Protein AF-0000000083104130 (afdb_homodimer)

InterPro domains:
  IPR000182 GNAT domain [PF13673] (26-145)
  IPR000182 GNAT domain [PS51186] (6-148)
  IPR016181 Acyl-CoA N-acyltransferase [SSF55729] (1-145)

Radius of gyration: 21.84 Å; Cα contacts (8 Å, |Δi|>4): 557; chains: 2; bounding box: 34×74×48 Å

Foldseek 3Di:
DDKDKDAPVRDDPLNVVQVLVVLCVVVCVVVVFDDPSVDVQRNQWIKIFDDDPSHTFWIKIWGPQPRPHNHIEIDSTDGHPVPPPPCVSVVRVVVVQCCCCPVVNGFKYKYWAFPVCQVVVVVVQKDFDADWDDDSNGTTTMIMHGHPPD/DDKDKDAPVRDDPLRVVQVLVVLCVVVCVVVVFDDPSVDVQRNQWIKIFDDDPSHTFWIKIWGPQPRPHNHIEIDSTDGHPVPPPPCVSVVRVVVVQCCCCPPVNGFKYKYWAFPVCQVVVVVVQKDFDADWDDDSNGTTTMIMHGHPPD

Nearest PDB structures (foldseek):
  1xeb-assembly8_H  TM=9.392E-01  e=8.164E-17  Pseudomonas aeruginosa
  1xeb-assembly1_A  TM=9.486E-01  e=2.950E-16  Pseudomonas aeruginosa
  5z6n-assembly1_B  TM=9.330E-01  e=5.909E-15  Escherichia coli K-12
  1xeb-assembly5_E  TM=9.350E-01  e=1.231E-14  Pseudomonas aeruginosa
  1kuy-assembly1_A  TM=7.394E-01  e=2.342E-07  Ovis aries

Sequence (300 aa):
MEWIIKTYDELTKDELYEILKKRIDVFVVEQNCPYDEIDNRDKDSYHIFLKKDMNVIAYLRILEPGISFENISIGRVLVDKNQRGNGLAIEMMNKAIDFIINNLRYNIIRISAQEYLIGFYENLGFEKVSNVYLEDDIPHVEMVYQNYKKMEWIIKTYDELTKDELYEILKKRIDVFVVEQNCPYDEIDNRDKDSYHIFLKKDMNVIAYLRILEPGISFENISIGRVLVDKNQRGNGLAIEMMNKAIDFIINNLRYNIIRISAQEYLIGFYENLGFEKVSNVYLEDDIPHVEMVYQNYKK

Secondary structure (DSSP, 8-state):
---EEEETTTS-HHHHHHHHHHHIIIIIIITT--S----S-GGGEEEEEEEETTEEEEEEEEEPTTTSSSSEEEEEEEE-GGGTTSSHHHHHHHHHHHIIIIII---EEEEEEEGGGHHHHHTTTEEE-S--EEETTEEEEEEEEE----/---EEEETTTS-HHHHHHHHHHHIIIIIIITT--S----S-GGGEEEEEEEETTEEEEEEEEEPTTTSSSSEEEEEEEE-GGGTTSSHHHHHHHHHHHIIIIII---EEEEEEEGGGHHHHHTTTEEE-S--EEETTEEEEEEEEE----

Structure (mmCIF, N/CA/C/O backbone):
data_AF-0000000083104130-model_v1
#
loop_
_entity.id
_entity.type
_entity.pdbx_description
1 polymer 'GNAT family N-acetyltransferase'
#
loop_
_atom_site.group_PDB
_atom_site.id
_atom_site.type_symbol
_atom_site.label_atom_id
_atom_site.label_alt_id
_atom_site.label_comp_id
_atom_site.label_asym_id
_atom_site.label_entity_id
_atom_site.label_seq_id
_atom_site.pdbx_PDB_ins_code
_atom_site.Cartn_x
_atom_site.Cartn_y
_atom_site.Cartn_z
_atom_site.occupancy
_atom_site.B_iso_or_equiv
_atom_site.auth_seq_id
_atom_site.auth_comp_id
_atom_site.auth_asym_id
_atom_site.auth_atom_id
_atom_site.pdbx_PDB_model_num
ATOM 1 N N . MET A 1 1 ? 14.406 -7.488 -21.828 1 66.5 1 MET A N 1
ATOM 2 C CA . MET A 1 1 ? 13.984 -7.234 -20.453 1 66.5 1 MET A CA 1
ATOM 3 C C . MET A 1 1 ? 14.172 -8.477 -19.594 1 66.5 1 MET A C 1
ATOM 5 O O . MET A 1 1 ? 14.055 -9.602 -20.078 1 66.5 1 MET A O 1
ATOM 9 N N . GLU A 1 2 ? 14.906 -8.234 -18.5 1 87.75 2 GLU A N 1
ATOM 10 C CA . GLU A 1 2 ? 15.258 -9.422 -17.734 1 87.75 2 GLU A CA 1
ATOM 11 C C . GLU A 1 2 ? 14.367 -9.562 -16.5 1 87.75 2 GLU A C 1
ATOM 13 O O . GLU A 1 2 ? 14.078 -8.578 -15.812 1 87.75 2 GLU A O 1
ATOM 18 N N . TRP A 1 3 ? 13.844 -10.742 -16.328 1 95 3 TRP A N 1
ATOM 19 C CA . TRP A 1 3 ? 13.055 -11.078 -15.148 1 95 3 TRP A CA 1
ATOM 20 C C . TRP A 1 3 ? 13.93 -11.117 -13.898 1 95 3 TRP A C 1
ATOM 22 O O . TRP A 1 3 ? 15.047 -11.648 -13.93 1 95 3 TRP A O 1
ATOM 32 N N . ILE A 1 4 ? 13.461 -10.5 -12.906 1 97.75 4 ILE A N 1
ATOM 33 C CA . ILE A 1 4 ? 14.18 -10.461 -11.633 1 97.75 4 ILE A CA 1
ATOM 34 C C . ILE A 1 4 ? 13.453 -11.32 -10.602 1 97.75 4 ILE A C 1
ATOM 36 O O . ILE A 1 4 ? 12.227 -11.281 -10.508 1 97.75 4 ILE A O 1
ATOM 40 N N . ILE A 1 5 ? 14.109 -12.133 -9.883 1 98.19 5 ILE A N 1
ATOM 41 C CA . ILE A 1 5 ? 13.602 -12.922 -8.766 1 98.19 5 ILE A CA 1
ATOM 42 C C . ILE A 1 5 ? 14.367 -12.578 -7.492 1 98.19 5 ILE A C 1
ATOM 44 O O . ILE A 1 5 ? 15.594 -12.695 -7.449 1 98.19 5 ILE A O 1
ATOM 48 N N . LYS A 1 6 ? 13.695 -12.117 -6.531 1 98.56 6 LYS A N 1
ATOM 49 C CA . LYS A 1 6 ? 14.344 -11.719 -5.285 1 98.56 6 LYS A CA 1
ATOM 50 C C . LYS A 1 6 ? 13.516 -12.141 -4.074 1 98.56 6 LYS A C 1
ATOM 52 O O . LYS A 1 6 ? 12.281 -12.125 -4.125 1 98.56 6 LYS A O 1
ATOM 57 N N . THR A 1 7 ? 14.227 -12.484 -3.041 1 98.38 7 THR A N 1
ATOM 58 C CA . THR A 1 7 ? 13.562 -12.57 -1.741 1 98.38 7 THR A CA 1
ATOM 59 C C . THR A 1 7 ? 13.273 -11.18 -1.193 1 98.38 7 THR A C 1
ATOM 61 O O . THR A 1 7 ? 13.75 -10.18 -1.731 1 98.38 7 THR A O 1
ATOM 64 N N . TYR A 1 8 ? 12.398 -11.094 -0.163 1 98.31 8 TYR A N 1
ATOM 65 C CA . TYR A 1 8 ? 12.109 -9.805 0.471 1 98.31 8 TYR A CA 1
ATOM 66 C C . TYR A 1 8 ? 13.398 -9.117 0.912 1 98.31 8 TYR A C 1
ATOM 68 O O . TYR A 1 8 ? 13.57 -7.918 0.689 1 98.31 8 TYR A O 1
ATOM 76 N N . ASP A 1 9 ? 14.312 -9.867 1.516 1 97.81 9 ASP A N 1
ATOM 77 C CA . ASP A 1 9 ? 15.555 -9.305 2.041 1 97.81 9 ASP A CA 1
ATOM 78 C C . ASP A 1 9 ? 16.422 -8.734 0.917 1 97.81 9 ASP A C 1
ATOM 80 O O . ASP A 1 9 ? 17.172 -7.777 1.126 1 97.81 9 ASP A O 1
ATOM 84 N N . GLU A 1 10 ? 16.297 -9.297 -0.236 1 98.38 10 GLU A N 1
ATOM 85 C CA . GLU A 1 10 ? 17.109 -8.875 -1.372 1 98.38 10 GLU A CA 1
ATOM 86 C C . GLU A 1 10 ? 16.516 -7.652 -2.061 1 98.38 10 GLU A C 1
ATOM 88 O O . GLU A 1 10 ? 17.188 -6.984 -2.846 1 98.38 10 GLU A O 1
ATOM 93 N N . LEU A 1 11 ? 15.242 -7.375 -1.841 1 98.25 11 LEU A N 1
ATOM 94 C CA . LEU A 1 11 ? 14.617 -6.199 -2.432 1 98.25 11 LEU A CA 1
ATOM 95 C C . LEU A 1 11 ? 15.203 -4.918 -1.854 1 98.25 11 LEU A C 1
ATOM 97 O O . LEU A 1 11 ? 15.445 -4.828 -0.648 1 98.25 11 LEU A O 1
ATOM 101 N N . THR A 1 12 ? 15.492 -4.031 -2.689 1 97.12 12 THR A N 1
ATOM 102 C CA . THR A 1 12 ? 15.758 -2.684 -2.195 1 97.12 12 THR A CA 1
ATOM 103 C C . THR A 1 12 ? 14.461 -2.01 -1.753 1 97.12 12 THR A C 1
ATOM 105 O O . THR A 1 12 ? 13.367 -2.441 -2.131 1 97.12 12 THR A O 1
ATOM 108 N N . LYS A 1 13 ? 14.586 -0.973 -0.991 1 97.44 13 LYS A N 1
ATOM 109 C CA . LYS A 1 13 ? 13.43 -0.195 -0.5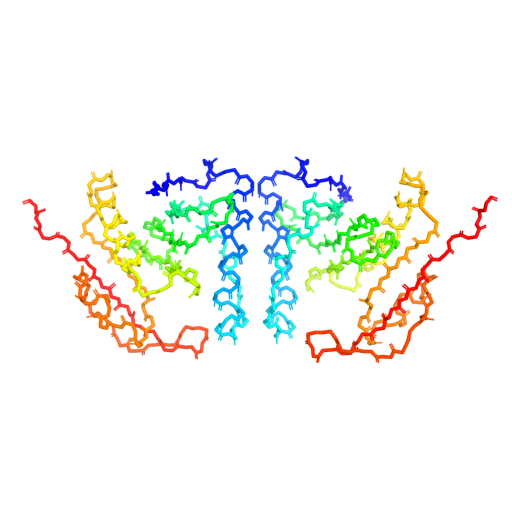42 1 97.44 13 LYS A CA 1
ATOM 110 C C . LYS A 1 13 ? 12.641 0.356 -1.727 1 97.44 13 LYS A C 1
ATOM 112 O O . LYS A 1 13 ? 11.414 0.312 -1.735 1 97.44 13 LYS A O 1
ATOM 117 N N . ASP A 1 14 ? 13.352 0.83 -2.732 1 97.12 14 ASP A N 1
ATOM 118 C CA . ASP A 1 14 ? 12.711 1.409 -3.91 1 97.12 14 ASP A CA 1
ATOM 119 C C . ASP A 1 14 ? 11.977 0.342 -4.719 1 97.12 14 ASP A C 1
ATOM 121 O O . ASP A 1 14 ? 10.898 0.598 -5.258 1 97.12 14 ASP A O 1
ATOM 125 N N . GLU A 1 15 ? 12.578 -0.823 -4.828 1 97.31 15 GLU A N 1
ATOM 126 C CA . GLU A 1 15 ? 11.906 -1.924 -5.516 1 97.31 15 GLU A CA 1
ATOM 127 C C . GLU A 1 15 ? 10.617 -2.314 -4.801 1 97.31 15 GLU A C 1
ATOM 129 O O . GLU A 1 15 ? 9.586 -2.506 -5.441 1 97.31 15 GLU A O 1
ATOM 134 N N . LEU A 1 16 ? 10.719 -2.426 -3.516 1 98.19 16 LEU A N 1
ATOM 135 C CA . LEU A 1 16 ? 9.531 -2.742 -2.729 1 98.19 16 LEU A CA 1
ATOM 136 C C . LEU A 1 16 ? 8.453 -1.68 -2.918 1 98.19 16 LEU A C 1
ATOM 138 O O . LEU A 1 16 ? 7.285 -2.008 -3.123 1 98.19 16 LEU A O 1
ATOM 142 N N . TYR A 1 17 ? 8.875 -0.419 -2.85 1 98.25 17 TYR A N 1
ATOM 143 C CA . TYR A 1 17 ? 7.949 0.695 -3.025 1 98.25 17 TYR A CA 1
ATOM 144 C C . TYR A 1 17 ? 7.219 0.591 -4.359 1 98.25 17 TYR A C 1
ATOM 146 O O . TYR A 1 17 ? 5.992 0.72 -4.414 1 98.25 17 TYR A O 1
ATOM 154 N N . GLU A 1 18 ? 7.898 0.298 -5.414 1 97.88 18 GLU A N 1
ATOM 155 C CA . GLU A 1 18 ? 7.316 0.226 -6.75 1 97.88 18 GLU A CA 1
ATOM 156 C C . GLU A 1 18 ? 6.406 -0.99 -6.891 1 97.88 18 GLU A C 1
ATOM 158 O O . GLU A 1 18 ? 5.371 -0.922 -7.559 1 97.88 18 GLU A O 1
ATOM 163 N N . ILE A 1 19 ? 6.832 -2.086 -6.332 1 98.38 19 ILE A N 1
ATOM 164 C CA . ILE A 1 19 ? 6.023 -3.301 -6.363 1 98.38 19 ILE A CA 1
ATOM 165 C C . ILE A 1 19 ? 4.688 -3.049 -5.668 1 98.38 19 ILE A C 1
ATOM 167 O O . ILE A 1 19 ? 3.627 -3.332 -6.23 1 98.38 19 ILE A O 1
ATOM 171 N N . LEU A 1 20 ? 4.738 -2.482 -4.492 1 98.56 20 LEU A N 1
ATOM 172 C CA . LEU A 1 20 ? 3.523 -2.227 -3.727 1 98.56 20 LEU A CA 1
ATOM 173 C C . LEU A 1 20 ? 2.646 -1.193 -4.426 1 98.56 20 LEU A C 1
ATOM 175 O O . LEU A 1 20 ? 1.42 -1.32 -4.438 1 98.56 20 LEU A O 1
ATOM 179 N N . LYS A 1 21 ? 3.291 -0.181 -4.988 1 97.94 21 LYS A N 1
ATOM 180 C CA . LYS A 1 21 ? 2.551 0.821 -5.75 1 97.94 21 LYS A CA 1
ATOM 181 C C . LYS A 1 21 ? 1.777 0.179 -6.898 1 97.94 21 LYS A C 1
ATOM 183 O O . LYS A 1 21 ? 0.592 0.458 -7.09 1 97.94 21 LYS A O 1
ATOM 188 N N . LYS A 1 22 ? 2.414 -0.649 -7.652 1 97.94 22 LYS A N 1
ATOM 189 C CA . LYS A 1 22 ? 1.778 -1.298 -8.797 1 97.94 22 LYS A CA 1
ATOM 190 C C . LYS A 1 22 ? 0.652 -2.225 -8.344 1 97.94 22 LYS A C 1
ATOM 192 O O . LYS A 1 22 ? -0.386 -2.312 -9.008 1 97.94 22 LYS A O 1
ATOM 197 N N . ARG A 1 23 ? 0.859 -2.965 -7.273 1 98.38 23 ARG A N 1
ATOM 198 C CA . ARG A 1 23 ? -0.188 -3.826 -6.734 1 98.38 23 ARG A CA 1
ATOM 199 C C . ARG A 1 23 ? -1.413 -3.012 -6.328 1 98.38 23 ARG A C 1
ATOM 201 O O . ARG A 1 23 ? -2.547 -3.406 -6.609 1 98.38 23 ARG A O 1
ATOM 208 N N . ILE A 1 24 ? -1.191 -1.861 -5.66 1 97.94 24 ILE A N 1
ATOM 209 C CA . ILE A 1 24 ? -2.299 -0.988 -5.289 1 97.94 24 ILE A CA 1
ATOM 210 C C . ILE A 1 24 ? -3.006 -0.486 -6.547 1 97.94 24 ILE A C 1
ATOM 212 O O . ILE A 1 24 ? -4.238 -0.492 -6.617 1 97.94 24 ILE A O 1
ATOM 216 N N . ASP A 1 25 ? -2.277 -0.074 -7.539 1 97.19 25 ASP A N 1
ATOM 217 C CA . ASP A 1 25 ? -2.838 0.433 -8.789 1 97.19 25 ASP A CA 1
ATOM 218 C C . ASP A 1 25 ? -3.754 -0.602 -9.438 1 97.19 25 ASP A C 1
ATOM 220 O O . ASP A 1 25 ? -4.832 -0.263 -9.922 1 97.19 25 ASP A O 1
ATOM 224 N N . VAL A 1 26 ? -3.371 -1.828 -9.406 1 96.69 26 VAL A N 1
ATOM 225 C CA . VAL A 1 26 ? -4.062 -2.863 -10.172 1 96.69 26 VAL A CA 1
ATOM 226 C C . VAL A 1 26 ? -5.156 -3.492 -9.312 1 96.69 26 VAL A C 1
ATOM 228 O O . VAL A 1 26 ? -6.324 -3.516 -9.703 1 96.69 26 VAL A O 1
ATOM 231 N N . PHE A 1 27 ? -4.84 -3.945 -8.094 1 95.75 27 PHE A N 1
ATOM 232 C CA . PHE A 1 27 ? -5.758 -4.777 -7.324 1 95.75 27 PHE A CA 1
ATOM 233 C C . PHE A 1 27 ? -6.738 -3.918 -6.535 1 95.75 27 PHE A C 1
ATOM 235 O O . PHE A 1 27 ? -7.836 -4.367 -6.195 1 95.75 27 PHE A O 1
ATOM 242 N N . VAL A 1 28 ? -6.348 -2.664 -6.246 1 96 28 VAL A N 1
ATOM 243 C CA . VAL A 1 28 ? -7.211 -1.807 -5.445 1 96 28 VAL A CA 1
ATOM 244 C C . VAL A 1 28 ? -7.918 -0.796 -6.348 1 96 28 VAL A C 1
ATOM 246 O O . VAL A 1 28 ? -9.148 -0.75 -6.395 1 96 28 VAL A O 1
ATOM 249 N N . VAL A 1 29 ? -7.164 -0.049 -7.156 1 95.94 29 VAL A N 1
ATOM 250 C CA . VAL A 1 29 ? -7.719 1.07 -7.91 1 95.94 29 VAL A CA 1
ATOM 251 C C . VAL A 1 29 ? -8.445 0.551 -9.148 1 95.94 29 VAL A C 1
ATOM 253 O O . VAL A 1 29 ? -9.641 0.779 -9.32 1 95.94 29 VAL A O 1
ATOM 256 N N . GLU A 1 30 ? -7.715 -0.158 -9.977 1 95.31 30 GLU A N 1
ATOM 257 C CA . GLU A 1 30 ? -8.289 -0.656 -11.227 1 95.31 30 GLU A CA 1
ATOM 258 C C . GLU A 1 30 ? -9.477 -1.583 -10.953 1 95.31 30 GLU A C 1
ATOM 260 O O . GLU A 1 30 ? -10.484 -1.529 -11.656 1 95.31 30 GLU A O 1
ATOM 265 N N . GLN A 1 31 ? -9.414 -2.416 -9.953 1 91.94 31 GLN A N 1
ATOM 266 C CA . GLN A 1 31 ? -10.453 -3.4 -9.656 1 91.94 31 GLN A CA 1
ATOM 267 C C . GLN A 1 31 ? -11.508 -2.822 -8.719 1 91.94 31 GLN A C 1
ATOM 269 O O . GLN A 1 31 ? -12.508 -3.48 -8.422 1 91.94 31 GLN A O 1
ATOM 274 N N . ASN A 1 32 ? -11.281 -1.531 -8.281 1 92.62 32 ASN A N 1
ATOM 275 C CA . ASN A 1 32 ? -12.203 -0.858 -7.379 1 92.62 32 ASN A CA 1
ATOM 276 C C . ASN A 1 32 ? -12.555 -1.735 -6.176 1 92.62 32 ASN A C 1
ATOM 278 O O . ASN A 1 32 ? -13.727 -1.934 -5.867 1 92.62 32 ASN A O 1
ATOM 282 N N . CYS A 1 33 ? -11.555 -2.281 -5.531 1 93 33 CYS A N 1
ATOM 283 C CA . CYS A 1 33 ? -11.703 -3.232 -4.434 1 93 33 CYS A CA 1
ATOM 284 C C . CYS A 1 33 ? -10.828 -2.834 -3.248 1 93 33 CYS A C 1
ATOM 286 O O . CYS A 1 33 ? -9.648 -3.17 -3.201 1 93 33 CYS A O 1
ATOM 288 N N . PRO A 1 34 ? -11.406 -2.113 -2.279 1 93.81 34 PRO A N 1
ATOM 289 C CA . PRO A 1 34 ? -10.641 -1.754 -1.083 1 93.81 34 PRO A CA 1
ATOM 290 C C . PRO A 1 34 ? -10.422 -2.938 -0.143 1 93.81 34 PRO A C 1
ATOM 292 O O . PRO A 1 34 ? -11.383 -3.467 0.419 1 93.81 34 PRO A O 1
ATOM 295 N N . TYR A 1 35 ? -9.227 -3.42 0.03 1 94 35 TYR A N 1
ATOM 296 C CA . TYR A 1 35 ? -8.867 -4.504 0.936 1 94 35 TYR A CA 1
ATOM 297 C C . TYR A 1 35 ? -7.422 -4.367 1.408 1 94 35 TYR A C 1
ATOM 299 O O . TYR A 1 35 ? -6.68 -3.521 0.908 1 94 35 TYR A O 1
ATOM 307 N N . ASP A 1 36 ? -7.008 -5.062 2.367 1 95.5 36 ASP A N 1
ATOM 308 C CA . ASP A 1 36 ? -5.672 -4.973 2.957 1 95.5 36 ASP A CA 1
ATOM 309 C C . ASP A 1 36 ? -4.625 -5.605 2.043 1 95.5 36 ASP A C 1
ATOM 311 O O . ASP A 1 36 ? -4.043 -6.637 2.381 1 95.5 36 ASP A O 1
ATOM 315 N N . GLU A 1 37 ? -4.34 -4.898 0.958 1 96.69 37 GLU A N 1
ATOM 316 C CA . GLU A 1 37 ? -3.432 -5.395 -0.069 1 96.69 37 GLU A CA 1
ATOM 317 C C . GLU A 1 37 ? -2.049 -5.68 0.509 1 96.69 37 GLU A C 1
ATOM 319 O O . GLU A 1 37 ? -1.361 -6.602 0.059 1 96.69 37 GLU A O 1
ATOM 324 N N . ILE A 1 38 ? -1.512 -4.887 1.393 1 97.5 38 ILE A N 1
ATOM 325 C CA . ILE A 1 38 ? -0.266 -5.172 2.096 1 97.5 38 ILE A CA 1
ATOM 326 C C . ILE A 1 38 ? -0.543 -6.086 3.287 1 97.5 38 ILE A C 1
ATOM 328 O O . ILE A 1 38 ? -0.882 -5.613 4.375 1 97.5 38 ILE A O 1
ATOM 332 N N . ASP A 1 39 ? -0.32 -7.406 3.137 1 96.12 39 ASP A N 1
ATOM 333 C CA . ASP A 1 39 ? -0.936 -8.43 3.973 1 96.12 39 ASP A CA 1
ATOM 334 C C . ASP A 1 39 ? 0.103 -9.117 4.859 1 96.12 39 ASP A C 1
ATOM 336 O O . ASP A 1 39 ? -0.146 -10.195 5.398 1 96.12 39 ASP A O 1
ATOM 340 N N . ASN A 1 40 ? 1.297 -8.625 5.004 1 96 40 ASN A N 1
ATOM 341 C CA . ASN A 1 40 ? 2.377 -9.109 5.855 1 96 40 ASN A CA 1
ATOM 342 C C . ASN A 1 40 ? 2.947 -10.43 5.344 1 96 40 ASN A C 1
ATOM 344 O O . ASN A 1 40 ? 3.656 -11.125 6.066 1 96 40 ASN A O 1
ATOM 348 N N . ARG A 1 41 ? 2.627 -10.844 4.074 1 97.06 41 ARG A N 1
ATOM 349 C CA . ARG A 1 41 ? 3.135 -12.109 3.547 1 97.06 41 ARG A CA 1
ATOM 350 C C . ARG A 1 41 ? 4.328 -11.875 2.625 1 97.06 41 ARG A C 1
ATOM 352 O O . ARG A 1 41 ? 4.977 -12.828 2.191 1 97.06 41 ARG A O 1
ATOM 359 N N . ASP A 1 42 ? 4.621 -10.648 2.377 1 98 42 ASP A N 1
ATOM 360 C CA . ASP A 1 42 ? 5.68 -10.32 1.429 1 98 42 ASP A CA 1
ATOM 361 C C . ASP A 1 42 ? 7.047 -10.727 1.971 1 98 42 ASP A C 1
ATOM 363 O O . ASP A 1 42 ? 7.949 -11.062 1.202 1 98 42 ASP A O 1
ATOM 367 N N . LYS A 1 43 ? 7.172 -10.688 3.314 1 96.31 43 LYS A N 1
ATOM 368 C CA . LYS A 1 43 ? 8.461 -10.977 3.941 1 96.31 43 LYS A CA 1
ATOM 369 C C . LYS A 1 43 ? 8.836 -12.445 3.768 1 96.31 43 LYS A C 1
ATOM 371 O O . LYS A 1 43 ? 10.016 -12.797 3.803 1 96.31 43 LYS A O 1
ATOM 376 N N . ASP A 1 44 ? 7.855 -13.266 3.553 1 95.88 44 ASP A N 1
ATOM 377 C CA . ASP A 1 44 ? 8.062 -14.703 3.418 1 95.88 44 ASP A CA 1
ATOM 378 C C . ASP A 1 44 ? 7.816 -15.164 1.983 1 95.88 44 ASP A C 1
ATOM 380 O O . ASP A 1 44 ? 7.328 -16.281 1.757 1 95.88 44 ASP A O 1
ATOM 384 N N . SER A 1 45 ? 8.078 -14.281 1.052 1 97.94 45 SER A N 1
ATOM 385 C CA . SER A 1 45 ? 7.773 -14.586 -0.342 1 97.94 45 SER A CA 1
ATOM 386 C C . SER A 1 45 ? 8.969 -14.305 -1.244 1 97.94 45 SER A C 1
ATOM 388 O O . SER A 1 45 ? 9.852 -13.523 -0.88 1 97.94 45 SER A O 1
ATOM 390 N N . TYR A 1 46 ? 9.031 -15.016 -2.344 1 98.62 46 TYR A N 1
ATOM 391 C CA . TYR A 1 46 ? 9.828 -14.57 -3.48 1 98.62 46 TYR A CA 1
ATOM 392 C C . TYR A 1 46 ? 9.047 -13.609 -4.363 1 98.62 46 TYR A C 1
ATOM 394 O O . TYR A 1 46 ? 7.836 -13.766 -4.539 1 98.62 46 TYR A O 1
ATOM 402 N N . HIS A 1 47 ? 9.688 -12.688 -4.883 1 98.81 47 HIS A N 1
ATOM 403 C CA . HIS A 1 47 ? 9.109 -11.688 -5.77 1 98.81 47 HIS A CA 1
ATOM 404 C C . HIS A 1 47 ? 9.695 -11.781 -7.172 1 98.81 47 HIS A C 1
ATOM 406 O O . HIS A 1 47 ? 10.914 -11.703 -7.344 1 98.81 47 HIS A O 1
ATOM 412 N N . ILE A 1 48 ? 8.898 -12.016 -8.125 1 98.69 48 ILE A N 1
ATOM 413 C CA . ILE A 1 48 ? 9.297 -12.031 -9.531 1 98.69 48 ILE A CA 1
ATOM 414 C C . ILE A 1 48 ? 8.695 -10.828 -10.242 1 98.69 48 ILE A C 1
ATOM 416 O O . ILE A 1 48 ? 7.484 -10.586 -10.164 1 98.69 48 ILE A O 1
ATOM 420 N N . PHE A 1 49 ? 9.555 -10.055 -10.883 1 98.44 49 PHE A N 1
ATOM 421 C CA . PHE A 1 49 ? 9.008 -8.859 -11.516 1 98.44 49 PHE A CA 1
ATOM 422 C C . PHE A 1 49 ? 9.867 -8.43 -12.695 1 98.44 49 PHE A C 1
ATOM 424 O O . PHE A 1 49 ? 11 -8.891 -12.844 1 98.44 49 PHE A O 1
ATOM 431 N N . LEU A 1 50 ? 9.25 -7.754 -13.562 1 97.5 50 LEU A N 1
ATOM 432 C CA . LEU A 1 50 ? 9.859 -7.105 -14.719 1 97.5 50 LEU A CA 1
ATOM 433 C C . LEU A 1 50 ? 9.742 -5.59 -14.617 1 97.5 50 LEU A C 1
ATOM 435 O O . LEU A 1 50 ? 8.695 -5.07 -14.227 1 97.5 50 LEU A O 1
ATOM 439 N N . LYS A 1 51 ? 10.859 -4.883 -14.953 1 95.94 51 LYS A N 1
ATOM 440 C CA . LYS A 1 51 ? 10.867 -3.424 -14.906 1 95.94 51 LYS A CA 1
ATOM 441 C C . LYS A 1 51 ? 11.086 -2.83 -16.297 1 95.94 51 LYS A C 1
ATOM 443 O O . LYS A 1 51 ? 11.789 -3.408 -17.109 1 95.94 51 LYS A O 1
ATOM 448 N N . LYS A 1 52 ? 10.453 -1.769 -16.562 1 92.19 52 LYS A N 1
ATOM 449 C CA . LYS A 1 52 ? 10.734 -0.874 -17.688 1 92.19 52 LYS A CA 1
ATOM 450 C C . LYS A 1 52 ? 11.078 0.53 -17.188 1 92.19 52 LYS A C 1
ATOM 452 O O . LYS A 1 52 ? 10.234 1.218 -16.625 1 92.19 52 LYS A O 1
ATOM 457 N N . ASP A 1 53 ? 12.43 1.051 -17.516 1 81.19 53 ASP A N 1
ATOM 458 C CA . ASP A 1 53 ? 12.984 2.314 -17.031 1 81.19 53 ASP A CA 1
ATOM 459 C C . ASP A 1 53 ? 12.922 2.395 -15.508 1 81.19 53 ASP A C 1
ATOM 461 O O . ASP A 1 53 ? 13.547 3.264 -14.898 1 81.19 53 ASP A O 1
ATOM 465 N N . MET A 1 54 ? 12.047 2.307 -14.562 1 85.31 54 MET A N 1
ATOM 466 C CA . MET A 1 54 ? 11.938 2.326 -13.109 1 85.31 54 MET A CA 1
ATOM 467 C C . MET A 1 54 ? 10.562 1.853 -12.656 1 85.31 54 MET A C 1
ATOM 469 O O . MET A 1 54 ? 10.312 1.722 -11.453 1 85.31 54 MET A O 1
ATOM 473 N N . ASN A 1 55 ? 9.922 1.503 -13.586 1 92.75 55 ASN A N 1
ATOM 474 C CA . ASN A 1 55 ? 8.555 1.116 -13.25 1 92.75 55 ASN A CA 1
ATOM 475 C C . ASN A 1 55 ? 8.359 -0.393 -13.352 1 92.75 55 ASN A C 1
ATOM 477 O O . ASN A 1 55 ? 8.812 -1.015 -14.32 1 92.75 55 ASN A O 1
ATOM 481 N N . VAL A 1 56 ? 7.785 -0.961 -12.414 1 97.06 56 VAL A N 1
ATOM 482 C CA . VAL A 1 56 ? 7.398 -2.367 -12.477 1 97.06 56 VAL A CA 1
ATOM 483 C C . VAL A 1 56 ? 6.234 -2.537 -13.453 1 97.06 56 VAL A C 1
ATOM 485 O O . VAL A 1 56 ? 5.215 -1.856 -13.336 1 97.06 56 VAL A O 1
ATOM 488 N N . ILE A 1 57 ? 6.348 -3.453 -14.398 1 97.25 57 ILE A N 1
ATOM 489 C CA . ILE A 1 57 ? 5.305 -3.592 -15.406 1 97.25 57 ILE A CA 1
ATOM 490 C C . ILE A 1 57 ? 4.652 -4.969 -15.289 1 97.25 57 ILE A C 1
ATOM 492 O O . ILE A 1 57 ? 3.584 -5.207 -15.859 1 97.25 57 ILE A O 1
ATOM 496 N N . ALA A 1 58 ? 5.27 -5.879 -14.664 1 98.31 58 ALA A N 1
ATOM 497 C CA . ALA A 1 58 ? 4.723 -7.195 -14.352 1 98.31 58 ALA A CA 1
ATOM 498 C C . ALA A 1 58 ? 5.254 -7.703 -13.008 1 98.31 58 ALA A C 1
ATOM 500 O O . ALA A 1 58 ? 6.395 -7.426 -12.641 1 98.31 58 ALA A O 1
ATOM 501 N N . TYR A 1 59 ? 4.441 -8.43 -12.32 1 98.69 59 TYR A N 1
ATOM 502 C CA . TYR A 1 59 ? 4.824 -8.867 -10.984 1 98.69 59 TYR A CA 1
ATOM 503 C C . TYR A 1 59 ? 4 -10.07 -10.547 1 98.69 59 TYR A C 1
ATOM 505 O O . TYR A 1 59 ? 2.83 -10.195 -10.906 1 98.69 59 TYR A O 1
ATOM 513 N N . LEU A 1 60 ? 4.543 -10.945 -9.781 1 98.69 60 LEU A N 1
ATOM 514 C CA . LEU A 1 60 ? 3.85 -11.938 -8.961 1 98.69 60 LEU A CA 1
ATOM 515 C C . LEU A 1 60 ? 4.676 -12.305 -7.734 1 98.69 60 LEU A C 1
ATOM 517 O O . LEU A 1 60 ? 5.863 -11.969 -7.656 1 98.69 60 LEU A O 1
ATOM 521 N N . ARG A 1 61 ? 4.098 -12.898 -6.766 1 98.56 61 ARG A N 1
ATOM 522 C CA . ARG A 1 61 ? 4.875 -13.375 -5.629 1 98.56 61 ARG A CA 1
ATOM 523 C C . ARG A 1 61 ? 4.68 -14.875 -5.426 1 98.56 61 ARG A C 1
ATOM 525 O O . ARG A 1 61 ? 3.617 -15.414 -5.738 1 98.56 61 ARG A O 1
ATOM 532 N N . ILE A 1 62 ? 5.703 -15.555 -5.016 1 98.69 62 ILE A N 1
ATOM 533 C CA . ILE A 1 62 ? 5.703 -16.953 -4.617 1 98.69 62 ILE A CA 1
ATOM 534 C C . ILE A 1 62 ? 5.727 -17.062 -3.094 1 98.69 62 ILE A C 1
ATOM 536 O O . ILE A 1 62 ? 6.633 -16.531 -2.443 1 98.69 62 ILE A O 1
ATOM 540 N N . LEU A 1 63 ? 4.719 -17.688 -2.551 1 98.25 63 LEU A N 1
ATOM 541 C CA . LEU A 1 63 ? 4.598 -17.797 -1.102 1 98.25 63 LEU A CA 1
ATOM 542 C C . LEU A 1 63 ? 5.012 -19.188 -0.635 1 98.25 63 LEU A C 1
ATOM 544 O O . LEU A 1 63 ? 4.578 -20.203 -1.203 1 98.25 63 LEU A O 1
ATOM 548 N N . GLU A 1 64 ? 5.816 -19.219 0.361 1 96.56 64 GLU A N 1
ATOM 549 C CA . GLU A 1 64 ? 6.266 -20.484 0.929 1 96.56 64 GLU A CA 1
ATOM 550 C C . GLU A 1 64 ? 5.09 -21.281 1.489 1 96.56 64 GLU A C 1
ATOM 552 O O . GLU A 1 64 ? 4.043 -20.719 1.809 1 96.56 64 GLU A O 1
ATOM 557 N N . PRO A 1 65 ? 5.328 -22.672 1.545 1 96.88 65 PRO A N 1
ATOM 558 C CA . PRO A 1 65 ? 4.277 -23.484 2.146 1 96.88 65 PRO A CA 1
ATOM 559 C C . PRO A 1 65 ? 3.891 -23.031 3.547 1 96.88 65 PRO A C 1
ATOM 561 O O . PRO A 1 65 ? 4.758 -22.625 4.332 1 96.88 65 PRO A O 1
ATOM 564 N N . GLY A 1 66 ? 2.588 -23.031 3.832 1 95.5 66 GLY A N 1
ATOM 565 C CA . GLY A 1 66 ? 2.115 -22.688 5.164 1 95.5 66 GLY A CA 1
ATOM 566 C C . GLY A 1 66 ? 1.721 -21.219 5.289 1 95.5 66 GLY A C 1
ATOM 567 O O . GLY A 1 66 ? 1.138 -20.812 6.293 1 95.5 66 GLY A O 1
ATOM 568 N N . ILE A 1 67 ? 2.025 -20.422 4.258 1 94 67 ILE A N 1
ATOM 569 C CA . ILE A 1 67 ? 1.716 -18.984 4.332 1 94 67 ILE A CA 1
ATOM 570 C C . ILE A 1 67 ? 0.292 -18.75 3.84 1 94 67 ILE A C 1
ATOM 572 O O . ILE A 1 67 ? -0.549 -18.234 4.582 1 94 67 ILE A O 1
ATOM 576 N N . SER A 1 68 ? -0.006 -19.156 2.662 1 92.06 68 SER A N 1
ATOM 577 C CA . SER A 1 68 ? -1.354 -19.016 2.117 1 92.06 68 SER A CA 1
ATOM 578 C C . SER A 1 68 ? -2.047 -20.375 2.012 1 92.06 68 SER A C 1
ATOM 580 O O . SER A 1 68 ? -3.262 -20.469 2.191 1 92.06 68 SER A O 1
ATOM 582 N N . PHE A 1 69 ? -1.271 -21.328 1.648 1 93.25 69 PHE A N 1
ATOM 583 C CA . PHE A 1 69 ? -1.709 -22.719 1.536 1 93.25 69 PHE A CA 1
ATOM 584 C C . PHE A 1 69 ? -0.694 -23.656 2.172 1 93.25 69 PHE A C 1
ATOM 586 O O . PHE A 1 69 ? 0.417 -23.25 2.512 1 93.25 69 PHE A O 1
ATOM 593 N N . GLU A 1 70 ? -1.176 -24.906 2.355 1 94.5 70 GLU A N 1
ATOM 594 C CA . GLU A 1 70 ? -0.222 -25.906 2.801 1 94.5 70 GLU A CA 1
ATOM 595 C C . GLU A 1 70 ? 0.931 -26.062 1.811 1 94.5 70 GLU A C 1
ATOM 597 O O . GLU A 1 70 ? 2.08 -26.25 2.213 1 94.5 70 GLU A O 1
ATOM 602 N N . ASN A 1 71 ? 0.64 -25.906 0.541 1 96.19 71 ASN A N 1
ATOM 603 C CA . ASN A 1 71 ? 1.636 -25.969 -0.524 1 96.19 71 ASN A CA 1
ATOM 604 C C . ASN A 1 71 ? 2.141 -24.578 -0.896 1 96.19 71 ASN A C 1
ATOM 606 O O . ASN A 1 71 ? 1.537 -23.578 -0.519 1 96.19 71 ASN A O 1
ATOM 610 N N . ILE A 1 72 ? 3.32 -24.641 -1.588 1 97.88 72 ILE A N 1
ATOM 611 C CA . ILE A 1 72 ? 3.822 -23.406 -2.178 1 97.88 72 ILE A CA 1
ATOM 612 C C . ILE A 1 72 ? 2.77 -22.812 -3.109 1 97.88 72 ILE A C 1
ATOM 614 O O . ILE A 1 72 ? 1.993 -23.547 -3.727 1 97.88 72 ILE A O 1
ATOM 618 N N . SER A 1 73 ? 2.658 -21.5 -3.146 1 98.38 73 SER A N 1
ATOM 619 C CA . SER A 1 73 ? 1.589 -20.875 -3.918 1 98.38 73 SER A CA 1
ATOM 620 C C . SER A 1 73 ? 2.092 -19.641 -4.66 1 98.38 73 SER A C 1
ATOM 622 O O . SER A 1 73 ? 3.154 -19.109 -4.336 1 98.38 73 SER A O 1
ATOM 624 N N . ILE A 1 74 ? 1.439 -19.312 -5.66 1 98.38 74 ILE A N 1
ATOM 625 C CA . ILE A 1 74 ? 1.672 -18.094 -6.43 1 98.38 74 ILE A CA 1
ATOM 626 C C . ILE A 1 74 ? 0.49 -17.141 -6.258 1 98.38 74 ILE A C 1
ATOM 628 O O . ILE A 1 74 ? -0.666 -17.578 -6.254 1 98.38 74 ILE A O 1
ATOM 632 N N . GLY A 1 75 ? 0.756 -15.906 -6.07 1 97.31 75 GLY A N 1
ATOM 633 C CA . GLY A 1 75 ? -0.288 -14.898 -5.953 1 97.31 75 GLY A CA 1
ATOM 634 C C . GLY A 1 75 ? 0.13 -13.539 -6.484 1 97.31 75 GLY A C 1
ATOM 635 O O . GLY A 1 75 ? 1.28 -13.352 -6.883 1 97.31 75 GLY A O 1
ATOM 636 N N . ARG A 1 76 ? -0.888 -12.641 -6.547 1 97.62 76 ARG A N 1
ATOM 637 C CA . ARG A 1 76 ? -0.704 -11.25 -6.938 1 97.62 76 ARG A CA 1
ATOM 638 C C . ARG A 1 76 ? -0.101 -11.148 -8.336 1 97.62 76 ARG A C 1
ATOM 640 O O . ARG A 1 76 ? 0.848 -10.391 -8.555 1 97.62 76 ARG A O 1
ATOM 647 N N . VAL A 1 77 ? -0.538 -11.984 -9.18 1 97.69 77 VAL A N 1
ATOM 648 C CA . VAL A 1 77 ? -0.109 -11.961 -10.57 1 97.69 77 VAL A CA 1
ATOM 649 C C . VAL A 1 77 ? -0.697 -10.734 -11.266 1 97.69 77 VAL A C 1
ATOM 651 O O . VAL A 1 77 ? -1.918 -10.594 -11.367 1 97.69 77 VAL A O 1
ATOM 654 N N . LEU A 1 78 ? 0.212 -9.828 -11.742 1 97.75 78 LEU A N 1
ATOM 655 C CA . LEU A 1 78 ? -0.308 -8.633 -12.398 1 97.75 78 LEU A CA 1
ATOM 656 C C . LEU A 1 78 ? 0.593 -8.211 -13.555 1 97.75 78 LEU A C 1
ATOM 658 O O . LEU A 1 78 ? 1.787 -8.516 -13.555 1 97.75 78 LEU A O 1
ATOM 662 N N . VAL A 1 79 ? 0.024 -7.652 -14.539 1 97.38 79 VAL A N 1
ATOM 663 C CA . VAL A 1 79 ? 0.692 -6.957 -15.633 1 97.38 79 VAL A CA 1
ATOM 664 C C . VAL A 1 79 ? 0.116 -5.551 -15.781 1 97.38 79 VAL A C 1
ATOM 666 O O . VAL A 1 79 ? -1.099 -5.355 -15.688 1 97.38 79 VAL A O 1
ATOM 669 N N . ASP A 1 80 ? 1.008 -4.613 -15.891 1 96.5 80 ASP A N 1
ATOM 670 C CA . ASP A 1 80 ? 0.59 -3.229 -16.094 1 96.5 80 ASP A CA 1
ATOM 671 C C . ASP A 1 80 ? -0.429 -3.129 -17.234 1 96.5 80 ASP A C 1
ATOM 673 O O . ASP A 1 80 ? -0.28 -3.783 -18.266 1 96.5 80 ASP A O 1
ATOM 677 N N . LYS A 1 81 ? -1.419 -2.295 -17.047 1 94.62 81 LYS A N 1
ATOM 678 C CA . LYS A 1 81 ? -2.521 -2.16 -18 1 94.62 81 LYS A CA 1
ATOM 679 C C . LYS A 1 81 ? -2.01 -1.836 -19.391 1 94.62 81 LYS A C 1
ATOM 681 O O . LYS A 1 81 ? -2.561 -2.312 -20.391 1 94.62 81 LYS A O 1
ATOM 686 N N . ASN A 1 82 ? -0.96 -1.084 -19.453 1 93.62 82 ASN A N 1
ATOM 687 C CA . ASN A 1 82 ? -0.432 -0.633 -20.734 1 93.62 82 ASN A CA 1
ATOM 688 C C . ASN A 1 82 ? 0.45 -1.697 -21.375 1 93.62 82 ASN A C 1
ATOM 690 O O . ASN A 1 82 ? 0.902 -1.528 -22.516 1 93.62 82 ASN A O 1
ATOM 694 N N . GLN A 1 83 ? 0.728 -2.805 -20.672 1 94.12 83 GLN A N 1
ATOM 695 C CA . GLN A 1 83 ? 1.614 -3.85 -21.172 1 94.12 83 GLN A CA 1
ATOM 696 C C . GLN A 1 83 ? 0.875 -5.18 -21.328 1 94.12 83 GLN A C 1
ATOM 698 O O . GLN A 1 83 ? 1.495 -6.219 -21.547 1 94.12 83 GLN A O 1
ATOM 703 N N . ARG A 1 84 ? -0.435 -5.086 -21.25 1 94.12 84 ARG A N 1
ATOM 704 C CA . ARG A 1 84 ? -1.229 -6.309 -21.312 1 94.12 84 ARG A CA 1
ATOM 705 C C . ARG A 1 84 ? -1.451 -6.75 -22.75 1 94.12 84 ARG A C 1
ATOM 707 O O . ARG A 1 84 ? -1.265 -5.961 -23.672 1 94.12 84 ARG A O 1
ATOM 714 N N . GLY A 1 85 ? -1.689 -8.055 -22.891 1 91.38 85 GLY A N 1
ATOM 715 C CA . GLY A 1 85 ? -1.973 -8.586 -24.219 1 91.38 85 GLY A CA 1
ATOM 716 C C . GLY A 1 85 ? -0.722 -8.945 -25 1 91.38 85 GLY A C 1
ATOM 717 O O . GLY A 1 85 ? -0.79 -9.227 -26.203 1 91.38 85 GLY A O 1
ATOM 718 N N . ASN A 1 86 ? 0.438 -8.984 -24.344 1 91.44 86 ASN A N 1
ATOM 719 C CA . ASN A 1 86 ? 1.689 -9.266 -25.047 1 91.44 86 ASN A CA 1
ATOM 720 C C . ASN A 1 86 ? 2.322 -10.562 -24.547 1 91.44 86 ASN A C 1
ATOM 722 O O . ASN A 1 86 ? 3.492 -10.836 -24.828 1 91.44 86 ASN A O 1
ATOM 726 N N . GLY A 1 87 ? 1.575 -11.273 -23.766 1 93.81 87 GLY A N 1
ATOM 727 C CA . GLY A 1 87 ? 2.047 -12.586 -23.344 1 93.81 87 GLY A CA 1
ATOM 728 C C . GLY A 1 87 ? 2.912 -12.539 -22.094 1 93.81 87 GLY A C 1
ATOM 729 O O . GLY A 1 87 ? 3.443 -13.562 -21.672 1 93.81 87 GLY A O 1
ATOM 730 N N . LEU A 1 88 ? 3.068 -11.422 -21.484 1 95.62 88 LEU A N 1
ATOM 731 C CA . LEU A 1 88 ? 3.951 -11.234 -20.328 1 95.62 88 LEU A CA 1
ATOM 732 C C . LEU A 1 88 ? 3.494 -12.086 -19.156 1 95.62 88 LEU A C 1
ATOM 734 O O . LEU A 1 88 ? 4.32 -12.641 -18.422 1 95.62 88 LEU A O 1
ATOM 738 N N . ALA A 1 89 ? 2.193 -12.164 -19.031 1 96.69 89 ALA A N 1
ATOM 739 C CA . ALA A 1 89 ? 1.658 -12.938 -17.906 1 96.69 89 ALA A CA 1
ATOM 740 C C . ALA A 1 89 ? 2.035 -14.414 -18.031 1 96.69 89 ALA A C 1
ATOM 742 O O . ALA A 1 89 ? 2.457 -15.031 -17.047 1 96.69 89 ALA A O 1
ATOM 743 N N . ILE A 1 90 ? 1.862 -14.93 -19.203 1 96.38 90 ILE A N 1
ATOM 744 C CA . ILE A 1 90 ? 2.184 -16.328 -19.453 1 96.38 90 ILE A CA 1
ATOM 745 C C . ILE A 1 90 ? 3.676 -16.562 -19.234 1 96.38 90 ILE A C 1
ATOM 747 O O . ILE A 1 90 ? 4.07 -17.531 -18.578 1 96.38 90 ILE A O 1
ATOM 751 N N . GLU A 1 91 ? 4.477 -15.688 -19.781 1 96.94 91 GLU A N 1
ATOM 752 C CA . GLU A 1 91 ? 5.926 -15.781 -19.609 1 96.94 91 GLU A CA 1
ATOM 753 C C . GLU A 1 91 ? 6.312 -15.75 -18.125 1 96.94 91 GLU A C 1
ATOM 755 O O . GLU A 1 91 ? 7.129 -16.547 -17.672 1 96.94 91 GLU A O 1
ATOM 760 N N . MET A 1 92 ? 5.738 -14.852 -17.422 1 97.88 92 MET A N 1
ATOM 761 C CA . MET A 1 92 ? 6.012 -14.68 -16 1 97.88 92 MET A CA 1
ATOM 762 C C . MET A 1 92 ? 5.605 -15.922 -15.211 1 97.88 92 MET A C 1
ATOM 764 O O . MET A 1 92 ? 6.375 -16.406 -14.375 1 97.88 92 MET A O 1
ATOM 768 N N . MET A 1 93 ? 4.445 -16.453 -15.5 1 98.12 93 MET A N 1
ATOM 769 C CA . MET A 1 93 ? 3.955 -17.641 -14.805 1 98.12 93 MET A CA 1
ATOM 770 C C . MET A 1 93 ? 4.844 -18.844 -15.094 1 98.12 93 MET A C 1
ATOM 772 O O . MET A 1 93 ? 5.16 -19.609 -14.188 1 98.12 93 MET A O 1
ATOM 776 N N . ASN A 1 94 ? 5.234 -18.938 -16.312 1 97.62 94 ASN A N 1
ATOM 777 C CA . ASN A 1 94 ? 6.129 -20.031 -16.656 1 97.62 94 ASN A CA 1
ATOM 778 C C . ASN A 1 94 ? 7.457 -19.938 -15.914 1 97.62 94 ASN A C 1
ATOM 780 O O . ASN A 1 94 ? 7.996 -20.938 -15.445 1 97.62 94 ASN A O 1
ATOM 784 N N . LYS A 1 95 ? 7.938 -18.766 -15.852 1 97.56 95 LYS A N 1
ATOM 785 C CA . LYS A 1 95 ? 9.172 -18.547 -15.109 1 97.56 95 LYS A CA 1
ATOM 786 C C . LYS A 1 95 ? 9 -18.922 -13.633 1 97.56 95 LYS A C 1
ATOM 788 O O . LYS A 1 95 ? 9.883 -19.531 -13.039 1 97.56 95 LYS A O 1
ATOM 793 N N . ALA A 1 96 ? 7.906 -18.516 -13.062 1 98.38 96 ALA A N 1
ATOM 794 C CA . ALA A 1 96 ? 7.617 -18.828 -11.664 1 98.38 96 ALA A CA 1
ATOM 795 C C . ALA A 1 96 ? 7.508 -20.328 -11.445 1 98.38 96 ALA A C 1
ATOM 797 O O . ALA A 1 96 ? 8.086 -20.875 -10.508 1 98.38 96 ALA A O 1
ATOM 798 N N . ILE A 1 97 ? 6.742 -20.984 -12.328 1 98 97 ILE A N 1
ATOM 799 C CA . ILE A 1 97 ? 6.559 -22.438 -12.242 1 98 97 ILE A CA 1
ATOM 800 C C . ILE A 1 97 ? 7.91 -23.141 -12.344 1 98 97 ILE A C 1
ATOM 802 O O . ILE A 1 97 ? 8.234 -24 -11.531 1 98 97 ILE A O 1
ATOM 806 N N . ASP A 1 98 ? 8.695 -22.719 -13.328 1 97.44 98 ASP A N 1
ATOM 807 C CA . ASP A 1 98 ? 10.023 -23.297 -13.508 1 97.44 98 ASP A CA 1
ATOM 808 C C . ASP A 1 98 ? 10.883 -23.109 -12.266 1 97.44 98 ASP A C 1
ATOM 810 O O . ASP A 1 98 ? 11.555 -24.047 -11.82 1 97.44 98 ASP A O 1
ATOM 814 N N . PHE A 1 99 ? 10.906 -21.953 -11.68 1 98.31 99 PHE A N 1
ATOM 815 C CA . PHE A 1 99 ? 11.695 -21.641 -10.492 1 98.31 99 PHE A CA 1
ATOM 816 C C . PHE A 1 99 ? 11.258 -22.5 -9.312 1 98.31 99 PHE A C 1
ATOM 818 O O . PHE A 1 99 ? 12.094 -23.031 -8.57 1 98.31 99 PHE A O 1
ATOM 825 N N . ILE A 1 100 ? 9.961 -22.641 -9.117 1 98.19 100 ILE A N 1
ATOM 826 C CA . ILE A 1 100 ? 9.414 -23.422 -8.016 1 98.19 100 ILE A CA 1
ATOM 827 C C . ILE A 1 100 ? 9.828 -24.875 -8.164 1 98.19 100 ILE A C 1
ATOM 829 O O . ILE A 1 100 ? 10.297 -25.5 -7.207 1 98.19 100 ILE A O 1
ATOM 833 N N . ILE A 1 101 ? 9.703 -25.406 -9.406 1 97.25 101 ILE A N 1
ATOM 834 C CA . ILE A 1 101 ? 9.93 -26.828 -9.656 1 97.25 101 ILE A CA 1
ATOM 835 C C . ILE A 1 101 ? 11.43 -27.125 -9.625 1 97.25 101 ILE A C 1
ATOM 837 O O . ILE A 1 101 ? 11.867 -28.062 -8.953 1 97.25 101 ILE A O 1
ATOM 841 N N . ASN A 1 102 ? 12.172 -26.281 -10.219 1 96.88 102 ASN A N 1
ATOM 842 C CA . ASN A 1 102 ? 13.562 -26.656 -10.477 1 96.88 102 ASN A CA 1
ATOM 843 C C . ASN A 1 102 ? 14.508 -26.047 -9.438 1 96.88 102 ASN A C 1
ATOM 845 O O . ASN A 1 102 ? 15.57 -26.594 -9.156 1 96.88 102 ASN A O 1
ATOM 849 N N . ASN A 1 103 ? 14.188 -24.953 -8.906 1 97.19 103 ASN A N 1
ATOM 850 C CA . ASN A 1 103 ? 15.062 -24.297 -7.934 1 97.19 103 ASN A CA 1
ATOM 851 C C . ASN A 1 103 ? 14.602 -24.562 -6.504 1 97.19 103 ASN A C 1
ATOM 853 O O . ASN A 1 103 ? 15.414 -24.891 -5.641 1 97.19 103 ASN A O 1
ATOM 857 N N . LEU A 1 104 ? 13.375 -24.438 -6.285 1 97 104 LEU A N 1
ATOM 858 C CA . LEU A 1 104 ? 12.867 -24.641 -4.934 1 97 104 LEU A CA 1
ATOM 859 C C . LEU A 1 104 ? 12.484 -26.094 -4.703 1 97 104 LEU A C 1
ATOM 861 O O . LEU A 1 104 ? 12.312 -26.516 -3.561 1 97 104 LEU A O 1
ATOM 865 N N . ARG A 1 105 ? 12.289 -26.859 -5.703 1 95.94 105 ARG A N 1
ATOM 866 C CA . ARG A 1 105 ? 12.086 -28.297 -5.68 1 95.94 105 ARG A CA 1
ATOM 867 C C . ARG A 1 105 ? 10.758 -28.656 -5.031 1 95.94 105 ARG A C 1
ATOM 869 O O . ARG A 1 105 ? 10.688 -29.547 -4.184 1 95.94 105 ARG A O 1
ATOM 876 N N . TYR A 1 106 ? 9.711 -27.875 -5.367 1 96.44 106 TYR A N 1
ATOM 877 C CA . TYR A 1 106 ? 8.336 -28.234 -5.066 1 96.44 106 TYR A CA 1
ATOM 878 C C . TYR A 1 106 ? 7.605 -28.703 -6.316 1 96.44 106 TYR A C 1
ATOM 880 O O . TYR A 1 106 ? 7.809 -28.156 -7.406 1 96.44 106 TYR A O 1
ATOM 888 N N . ASN A 1 107 ? 6.715 -29.641 -6.125 1 96.12 107 ASN A N 1
ATOM 889 C CA . ASN A 1 107 ? 6.078 -30.234 -7.297 1 96.12 107 ASN A CA 1
ATOM 890 C C . ASN A 1 107 ? 4.59 -29.906 -7.348 1 96.12 107 ASN A C 1
ATOM 892 O O . ASN A 1 107 ? 3.912 -30.25 -8.32 1 96.12 107 ASN A O 1
ATOM 896 N N . ILE A 1 108 ? 4.117 -29.344 -6.27 1 97.44 108 ILE A N 1
ATOM 897 C CA . ILE A 1 108 ? 2.711 -28.969 -6.211 1 97.44 108 ILE A CA 1
ATOM 898 C C . ILE A 1 108 ? 2.598 -27.469 -5.922 1 97.44 108 ILE A C 1
ATOM 900 O O . ILE A 1 108 ? 3.148 -26.984 -4.934 1 97.44 108 ILE A O 1
ATOM 904 N N . ILE A 1 109 ? 2.002 -26.781 -6.789 1 98.25 109 ILE A N 1
ATOM 905 C CA . ILE A 1 109 ? 1.802 -25.344 -6.668 1 98.25 109 ILE A CA 1
ATOM 906 C C . ILE A 1 109 ? 0.309 -25.031 -6.57 1 98.25 109 ILE A C 1
ATOM 908 O O . ILE A 1 109 ? -0.487 -25.531 -7.367 1 98.25 109 ILE A O 1
ATOM 912 N N . ARG A 1 110 ? -0.083 -24.219 -5.641 1 97.94 110 ARG A N 1
ATOM 913 C CA . ARG A 1 110 ? -1.485 -23.844 -5.48 1 97.94 110 ARG A CA 1
ATOM 914 C C . ARG A 1 110 ? -1.698 -22.375 -5.801 1 97.94 110 ARG A C 1
ATOM 916 O O . ARG A 1 110 ? -0.803 -21.547 -5.594 1 97.94 110 ARG A O 1
ATOM 923 N N . ILE A 1 111 ? -2.865 -22.031 -6.277 1 97.56 111 ILE A N 1
ATOM 924 C CA . ILE A 1 111 ? -3.271 -20.656 -6.5 1 97.56 111 ILE A CA 1
ATOM 925 C C . ILE A 1 111 ? -4.746 -20.484 -6.145 1 97.56 111 ILE A C 1
ATOM 927 O O . ILE A 1 111 ? -5.504 -21.453 -6.141 1 97.56 111 ILE A O 1
ATOM 931 N N . SER A 1 112 ? -5.109 -19.297 -5.738 1 96.31 112 SER A N 1
ATOM 932 C CA . SER A 1 112 ? -6.5 -18.859 -5.676 1 96.31 112 SER A CA 1
ATOM 933 C C . SER A 1 112 ? -6.84 -17.938 -6.844 1 96.31 112 SER A C 1
ATOM 935 O O . SER A 1 112 ? -6.512 -16.75 -6.824 1 96.31 112 SER A O 1
ATOM 937 N N . ALA A 1 113 ? -7.48 -18.5 -7.82 1 94.88 113 ALA A N 1
ATOM 938 C CA . ALA A 1 113 ? -7.73 -17.797 -9.078 1 94.88 113 ALA A CA 1
ATOM 939 C C . ALA A 1 113 ? -9.133 -17.188 -9.094 1 94.88 113 ALA A C 1
ATOM 941 O O . ALA A 1 113 ? -10.094 -17.828 -8.641 1 94.88 113 ALA A O 1
ATOM 942 N N . GLN A 1 114 ? -9.172 -15.945 -9.586 1 91.12 114 GLN A N 1
ATOM 943 C CA . GLN A 1 114 ? -10.508 -15.422 -9.875 1 91.12 114 GLN A CA 1
ATOM 944 C C . GLN A 1 114 ? -11.234 -16.281 -10.898 1 91.12 114 GLN A C 1
ATOM 946 O O . GLN A 1 114 ? -10.617 -16.766 -11.852 1 91.12 114 GLN A O 1
ATOM 951 N N . GLU A 1 115 ? -12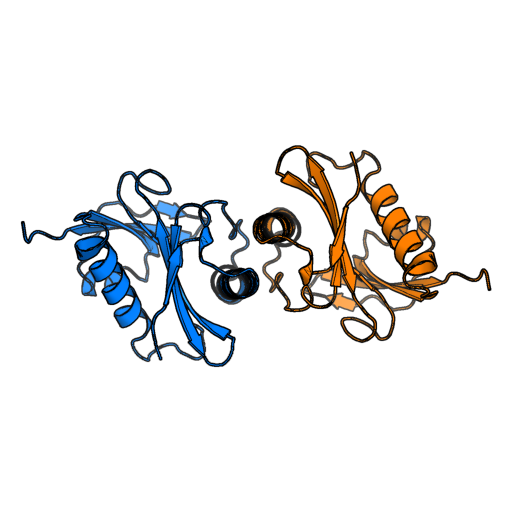.484 -16.391 -10.781 1 91.44 115 GLU A N 1
ATOM 952 C CA . GLU A 1 115 ? -13.289 -17.328 -11.562 1 91.44 115 GLU A CA 1
ATOM 953 C C . GLU A 1 115 ? -13.148 -17.062 -13.055 1 91.44 115 GLU A C 1
ATOM 955 O O . GLU A 1 115 ? -13.062 -18.016 -13.852 1 91.44 115 GLU A O 1
ATOM 960 N N . TYR A 1 116 ? -13.086 -15.836 -13.445 1 90.31 116 TYR A N 1
ATOM 961 C CA . TYR A 1 116 ? -13.055 -15.531 -14.867 1 90.31 116 TYR A CA 1
ATOM 962 C C . TYR A 1 116 ? -11.68 -15.812 -15.461 1 90.31 116 TYR A C 1
ATOM 964 O O . TYR A 1 116 ? -11.523 -15.875 -16.688 1 90.31 116 TYR A O 1
ATOM 972 N N . LEU A 1 117 ? -10.695 -16.141 -14.641 1 92.31 117 LEU A N 1
ATOM 973 C CA . LEU A 1 117 ? -9.336 -16.391 -15.109 1 92.31 117 LEU A CA 1
ATOM 974 C C . LEU A 1 117 ? -9.031 -17.891 -15.117 1 92.31 117 LEU A C 1
ATOM 976 O O . LEU A 1 117 ? -7.887 -18.297 -15.344 1 92.31 117 LEU A O 1
ATOM 980 N N . ILE A 1 118 ? -9.977 -18.719 -14.891 1 93.88 118 ILE A N 1
ATOM 981 C CA . ILE A 1 118 ? -9.797 -20.156 -14.812 1 93.88 118 ILE A CA 1
ATOM 982 C C . ILE A 1 118 ? -9.156 -20.672 -16.094 1 93.88 118 ILE A C 1
ATOM 984 O O . ILE A 1 118 ? -8.195 -21.453 -16.047 1 93.88 118 ILE A O 1
ATOM 988 N N . GLY A 1 119 ? -9.703 -20.219 -17.25 1 95.06 119 GLY A N 1
ATOM 989 C CA . GLY A 1 119 ? -9.156 -20.656 -18.531 1 95.06 119 GLY A CA 1
ATOM 990 C C . GLY A 1 119 ? -7.688 -20.312 -18.688 1 95.06 119 GLY A C 1
ATOM 991 O O . GLY A 1 119 ? -6.91 -21.125 -19.203 1 95.06 119 GLY A O 1
ATOM 992 N N . PHE A 1 120 ? -7.281 -19.203 -18.25 1 95.56 120 PHE A N 1
ATOM 993 C CA . PHE A 1 120 ? -5.895 -18.75 -18.312 1 95.56 120 PHE A CA 1
ATOM 994 C C . PHE A 1 120 ? -4.98 -19.719 -17.562 1 95.56 120 PHE A C 1
ATOM 996 O O . PHE A 1 120 ? -3.975 -20.172 -18.094 1 95.56 120 PHE A O 1
ATOM 1003 N N . TYR A 1 121 ? -5.344 -20.078 -16.406 1 97.5 121 TYR A N 1
ATOM 1004 C CA . TYR A 1 121 ? -4.492 -20.922 -15.562 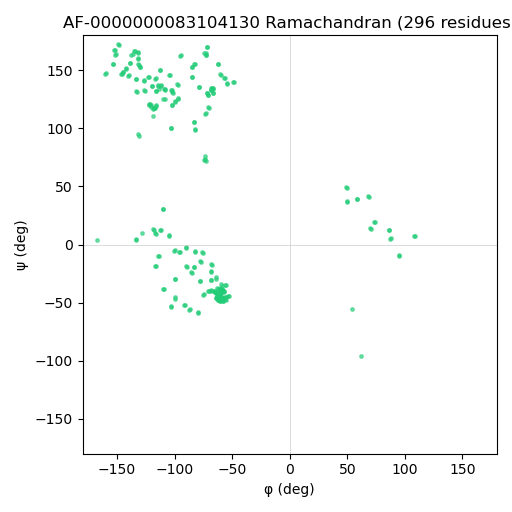1 97.5 121 TYR A CA 1
ATOM 1005 C C . TYR A 1 121 ? -4.559 -22.375 -16 1 97.5 121 TYR A C 1
ATOM 1007 O O . TYR A 1 121 ? -3.572 -23.109 -15.883 1 97.5 121 TYR A O 1
ATOM 1015 N N . GLU A 1 122 ? -5.727 -22.781 -16.531 1 97.25 122 GLU A N 1
ATOM 1016 C CA . GLU A 1 122 ? -5.824 -24.125 -17.109 1 97.25 122 GLU A CA 1
ATOM 1017 C C . GLU A 1 122 ? -4.84 -24.312 -18.266 1 97.25 122 GLU A C 1
ATOM 1019 O O . GLU A 1 122 ? -4.219 -25.359 -18.391 1 97.25 122 GLU A O 1
ATOM 1024 N N . ASN A 1 123 ? -4.68 -23.297 -19 1 96.38 123 ASN A N 1
ATOM 1025 C CA . ASN A 1 123 ? -3.754 -23.328 -20.125 1 96.38 123 ASN A CA 1
ATOM 1026 C C . ASN A 1 123 ? -2.305 -23.422 -19.672 1 96.38 123 ASN A C 1
ATOM 1028 O O . ASN A 1 123 ? -1.427 -23.828 -20.438 1 96.38 123 ASN A O 1
ATOM 1032 N N . LEU A 1 124 ? -2.061 -23.141 -18.484 1 96.81 124 LEU A N 1
ATOM 1033 C CA . LEU A 1 124 ? -0.72 -23.219 -17.906 1 96.81 124 LEU A CA 1
ATOM 1034 C C . LEU A 1 124 ? -0.501 -24.547 -17.203 1 96.81 124 LEU A C 1
ATOM 1036 O O . LEU A 1 124 ? 0.586 -24.797 -16.672 1 96.81 124 LEU A O 1
ATOM 1040 N N . GLY A 1 125 ? -1.525 -25.344 -17.094 1 97.06 125 GLY A N 1
ATOM 1041 C CA . GLY A 1 125 ? -1.386 -26.656 -16.5 1 97.06 125 GLY A CA 1
ATOM 1042 C C . GLY A 1 125 ? -2.018 -26.781 -15.133 1 97.06 125 GLY A C 1
ATOM 1043 O O . GLY A 1 125 ? -1.906 -27.812 -14.477 1 97.06 125 GLY A O 1
ATOM 1044 N N . PHE A 1 126 ? -2.748 -25.703 -14.727 1 98.06 126 PHE A N 1
ATOM 1045 C CA . PHE A 1 126 ? -3.451 -25.766 -13.453 1 98.06 126 PHE A CA 1
ATOM 1046 C C . PHE A 1 126 ? -4.812 -26.438 -13.617 1 98.06 126 PHE A C 1
ATOM 1048 O O . PHE A 1 126 ? -5.422 -26.344 -14.688 1 98.06 126 PHE A O 1
ATOM 1055 N N . GLU A 1 127 ? -5.266 -27.062 -12.5 1 97.44 127 GLU A N 1
ATOM 1056 C CA . GLU A 1 127 ? -6.582 -27.688 -12.477 1 97.44 127 GLU A CA 1
ATOM 1057 C C . GLU A 1 127 ? -7.414 -27.188 -11.305 1 97.44 127 GLU A C 1
ATOM 1059 O O . GLU A 1 127 ? -6.895 -27 -10.195 1 97.44 127 GLU A O 1
ATOM 1064 N N . LYS A 1 128 ? -8.641 -27 -11.57 1 96.94 128 LYS A N 1
ATOM 1065 C CA . LYS A 1 128 ? -9.562 -26.578 -10.523 1 96.94 128 LYS A CA 1
ATOM 1066 C C . LYS A 1 128 ? -9.766 -27.688 -9.484 1 96.94 128 LYS A C 1
ATOM 1068 O O . LYS A 1 128 ? -9.977 -28.844 -9.844 1 96.94 128 LYS A O 1
ATOM 1073 N N . VAL A 1 129 ? -9.719 -27.312 -8.172 1 96.25 129 VAL A N 1
ATOM 1074 C CA . VAL A 1 129 ? -9.812 -28.359 -7.156 1 96.25 129 VAL A CA 1
ATOM 1075 C C . VAL A 1 129 ? -10.812 -27.938 -6.078 1 96.25 129 VAL A C 1
ATOM 1077 O O . VAL A 1 129 ? -10.906 -28.578 -5.031 1 96.25 129 VAL A O 1
ATOM 1080 N N . SER A 1 130 ? -11.438 -26.906 -6.234 1 94.69 130 SER A N 1
ATOM 1081 C CA . SER A 1 130 ? -12.406 -26.453 -5.242 1 94.69 130 SER A CA 1
ATOM 1082 C C . SER A 1 130 ? -13.672 -25.922 -5.906 1 94.69 130 SER A C 1
ATOM 1084 O O . SER A 1 130 ? -13.695 -25.688 -7.117 1 94.69 130 SER A O 1
ATOM 1086 N N . ASN A 1 131 ? -14.758 -25.812 -5.105 1 94.62 131 ASN A N 1
ATOM 1087 C CA . ASN A 1 131 ? -15.914 -25.031 -5.527 1 94.62 131 ASN A CA 1
ATOM 1088 C C . ASN A 1 131 ? -15.602 -23.531 -5.492 1 94.62 131 ASN A C 1
ATOM 1090 O O . ASN A 1 131 ? -14.547 -23.125 -5.008 1 94.62 131 ASN A O 1
ATOM 1094 N N . VAL A 1 132 ? -16.562 -22.828 -6.066 1 94.69 132 VAL A N 1
ATOM 1095 C CA . VAL A 1 132 ? -16.422 -21.375 -6.062 1 94.69 132 VAL A CA 1
ATOM 1096 C C . VAL A 1 132 ? -16.641 -20.828 -4.648 1 94.69 132 VAL A C 1
ATOM 1098 O O . VAL A 1 132 ? -17.562 -21.281 -3.945 1 94.69 132 VAL A O 1
ATOM 1101 N N . TYR A 1 133 ? -15.75 -20.016 -4.211 1 95 133 TYR A N 1
ATOM 1102 C CA . TYR A 1 133 ? -15.891 -19.328 -2.934 1 95 133 TYR A CA 1
ATOM 1103 C C . TYR A 1 133 ? -15.602 -17.844 -3.086 1 95 133 TYR A C 1
ATOM 1105 O O . TYR A 1 133 ? -15.031 -17.406 -4.09 1 95 133 TYR A O 1
ATOM 1113 N N . LEU A 1 134 ? -15.984 -17.016 -2.041 1 90.81 134 LEU A N 1
ATOM 1114 C CA . LEU A 1 134 ? -15.781 -15.57 -2.104 1 90.81 134 LEU A CA 1
ATOM 1115 C C . LEU A 1 134 ? -14.508 -15.156 -1.377 1 90.81 134 LEU A C 1
ATOM 1117 O O . LEU A 1 134 ? -14.25 -15.617 -0.26 1 90.81 134 LEU A O 1
ATOM 1121 N N . GLU A 1 135 ? -13.656 -14.453 -2.078 1 87.5 135 GLU A N 1
ATOM 1122 C CA . GLU A 1 135 ? -12.516 -13.742 -1.512 1 87.5 135 GLU A CA 1
ATOM 1123 C C . GLU A 1 135 ? -12.641 -12.242 -1.729 1 87.5 135 GLU A C 1
ATOM 1125 O O . GLU A 1 135 ? -12.578 -11.766 -2.865 1 87.5 135 GLU A O 1
ATOM 1130 N N . ASP A 1 136 ? -12.727 -11.43 -0.657 1 86 136 ASP A N 1
ATOM 1131 C CA . ASP A 1 136 ? -12.984 -9.992 -0.758 1 86 136 ASP A CA 1
ATOM 1132 C C . ASP A 1 136 ? -14.18 -9.711 -1.659 1 86 136 ASP A C 1
ATOM 1134 O O . ASP A 1 136 ? -14.117 -8.836 -2.527 1 86 136 ASP A O 1
ATOM 1138 N N . ASP A 1 137 ? -15.219 -10.523 -1.621 1 86.69 137 ASP A N 1
ATOM 1139 C CA . ASP A 1 137 ? -16.516 -10.391 -2.279 1 86.69 137 ASP A CA 1
ATOM 1140 C C . ASP A 1 137 ? -16.406 -10.656 -3.777 1 86.69 137 ASP A C 1
ATOM 1142 O O . ASP A 1 137 ? -17.219 -10.18 -4.562 1 86.69 137 ASP A O 1
ATOM 1146 N N . ILE A 1 138 ? -15.352 -11.297 -4.102 1 88.5 138 ILE A N 1
ATOM 1147 C CA . ILE A 1 138 ? -15.133 -11.688 -5.492 1 88.5 138 ILE A CA 1
ATOM 1148 C C . ILE A 1 138 ? -15.039 -13.203 -5.594 1 88.5 138 ILE A C 1
ATOM 1150 O O . ILE A 1 138 ? -14.406 -13.852 -4.762 1 88.5 138 ILE A O 1
ATOM 1154 N N . PRO A 1 139 ? -15.656 -13.797 -6.551 1 93.31 139 PRO A N 1
ATOM 1155 C CA . PRO A 1 139 ? -15.602 -15.25 -6.703 1 93.31 139 PRO A CA 1
ATOM 1156 C C . PRO A 1 139 ? -14.211 -15.758 -7.07 1 93.31 139 PRO A C 1
ATOM 1158 O O . PRO A 1 139 ? -13.562 -15.203 -7.965 1 93.31 139 PRO A O 1
ATOM 1161 N N . HIS A 1 140 ? -13.742 -16.781 -6.316 1 95.81 140 HIS A N 1
ATOM 1162 C CA . HIS A 1 140 ? -12.453 -17.422 -6.559 1 95.81 140 HIS A CA 1
ATOM 1163 C C . HIS A 1 140 ? -12.586 -18.938 -6.562 1 95.81 140 HIS A C 1
ATOM 1165 O O . HIS A 1 140 ? -13.617 -19.484 -6.148 1 95.81 140 HIS A O 1
ATOM 1171 N N . VAL A 1 141 ? -11.648 -19.609 -7.133 1 96.5 141 VAL A N 1
ATOM 1172 C CA . VAL A 1 141 ? -11.508 -21.062 -7.082 1 96.5 141 VAL A CA 1
ATOM 1173 C C . VAL A 1 141 ? -10.062 -21.438 -6.766 1 96.5 141 VAL A C 1
ATOM 1175 O O . VAL A 1 141 ? -9.133 -20.734 -7.188 1 96.5 141 VAL A O 1
ATOM 1178 N N . GLU A 1 142 ? -9.898 -22.406 -6.023 1 97.06 142 GLU A N 1
ATOM 1179 C CA . GLU A 1 142 ? -8.562 -22.953 -5.812 1 97.06 142 GLU A CA 1
ATOM 1180 C C . GLU A 1 142 ? -8.125 -23.828 -6.988 1 97.06 142 GLU A C 1
ATOM 1182 O O . GLU A 1 142 ? -8.914 -24.609 -7.508 1 97.06 142 GLU A O 1
ATOM 1187 N N . MET A 1 143 ? -6.918 -23.672 -7.445 1 97.88 143 MET A N 1
ATOM 1188 C CA . MET A 1 143 ? -6.355 -24.484 -8.516 1 97.88 143 MET A CA 1
ATOM 1189 C C . MET A 1 143 ? -4.98 -25.016 -8.133 1 97.88 143 MET A C 1
ATOM 1191 O O . MET A 1 143 ? -4.289 -24.422 -7.301 1 97.88 143 MET A O 1
ATOM 1195 N N . VAL A 1 144 ? -4.66 -26.125 -8.758 1 97.94 144 VAL A N 1
ATOM 1196 C CA . VAL A 1 144 ? -3.416 -26.797 -8.398 1 97.94 144 VAL A CA 1
ATOM 1197 C C . VAL A 1 144 ? -2.65 -27.172 -9.664 1 97.94 144 VAL A C 1
ATOM 1199 O O . VAL A 1 144 ? -3.246 -27.641 -10.641 1 97.94 144 VAL A O 1
ATOM 1202 N N . TYR A 1 145 ? -1.418 -26.859 -9.719 1 97.75 145 TYR A N 1
ATOM 1203 C CA . TYR A 1 145 ? -0.459 -27.359 -10.695 1 97.75 145 TYR A CA 1
ATOM 1204 C C . TYR A 1 145 ? 0.377 -28.484 -10.109 1 97.75 145 TYR A C 1
ATOM 1206 O O . TYR A 1 145 ? 0.961 -28.344 -9.031 1 97.75 145 TYR A O 1
ATOM 1214 N N . GLN A 1 146 ? 0.362 -29.578 -10.695 1 95 146 GLN A N 1
ATOM 1215 C CA . GLN A 1 146 ? 1.143 -30.719 -10.25 1 95 146 GLN A CA 1
ATOM 1216 C C . GLN A 1 146 ? 2.152 -31.141 -11.312 1 95 146 GLN A C 1
ATOM 1218 O O . GLN A 1 146 ? 1.78 -31.422 -12.453 1 95 146 GLN A O 1
ATOM 1223 N N . ASN A 1 147 ? 3.352 -31.047 -10.953 1 88.12 147 ASN A N 1
ATOM 1224 C CA . ASN A 1 147 ? 4.406 -31.562 -11.82 1 88.12 147 ASN A CA 1
ATOM 1225 C C . ASN A 1 147 ? 4.609 -33.062 -11.625 1 88.12 147 ASN A C 1
ATOM 1227 O O . ASN A 1 147 ? 5.008 -33.5 -10.547 1 88.12 147 ASN A O 1
ATOM 1231 N N . TYR A 1 148 ? 4.176 -33.969 -12.523 1 77.81 148 TYR A N 1
ATOM 1232 C CA . TYR A 1 148 ? 4.273 -35.406 -12.461 1 77.81 148 TYR A CA 1
ATOM 1233 C C . TYR A 1 148 ? 5.68 -35.875 -12.812 1 77.81 148 TYR A C 1
ATOM 1235 O O . TYR A 1 148 ? 6.031 -37.031 -12.586 1 77.81 148 TYR A O 1
ATOM 1243 N N . LYS A 1 149 ? 6.594 -35.219 -13.367 1 65.25 149 LYS A N 1
ATOM 1244 C CA . LYS A 1 149 ? 7.898 -35.719 -13.789 1 65.25 149 LYS A CA 1
ATOM 1245 C C . LYS A 1 149 ? 8.797 -35.969 -12.578 1 65.25 149 LYS A C 1
ATOM 1247 O O . LYS A 1 149 ? 9.164 -35.031 -11.867 1 65.25 149 LYS A O 1
ATOM 1252 N N . LYS A 1 150 ? 8.5 -37.125 -11.688 1 46.38 150 LYS A N 1
ATOM 1253 C CA . LYS A 1 150 ? 9.531 -37.656 -10.797 1 46.38 150 LYS A CA 1
ATOM 1254 C C . LYS A 1 150 ? 10.609 -38.375 -11.578 1 46.38 150 LYS A C 1
ATOM 1256 O O . LYS A 1 150 ? 10.32 -39.031 -12.578 1 46.38 150 LYS A O 1
ATOM 1261 N N . MET B 1 1 ? 6.816 6.348 24.719 1 66.5 1 MET B N 1
ATOM 1262 C CA . MET B 1 1 ? 6.871 6.102 23.281 1 66.5 1 MET B CA 1
ATOM 1263 C C . MET B 1 1 ? 7.48 7.293 22.562 1 66.5 1 MET B C 1
ATOM 1265 O O . MET B 1 1 ? 7.332 8.438 22.984 1 66.5 1 MET B O 1
ATOM 1269 N N . GLU B 1 2 ? 8.508 6.945 21.781 1 87.75 2 GLU B N 1
ATOM 1270 C CA . GLU B 1 2 ? 9.227 8.07 21.188 1 87.75 2 GLU B CA 1
ATOM 1271 C C . GLU B 1 2 ? 8.828 8.273 19.734 1 87.75 2 GLU B C 1
ATOM 1273 O O . GLU B 1 2 ? 8.695 7.309 18.969 1 87.75 2 GLU B O 1
ATOM 1278 N N . TRP B 1 3 ? 8.516 9.477 19.406 1 94.94 3 TRP B N 1
ATOM 1279 C CA . TRP B 1 3 ? 8.219 9.875 18.047 1 94.94 3 TRP B CA 1
ATOM 1280 C C . TRP B 1 3 ? 9.469 9.805 17.172 1 94.94 3 TRP B C 1
ATOM 1282 O O . TRP B 1 3 ? 10.547 10.227 17.594 1 94.94 3 TRP B O 1
ATOM 1292 N N . ILE B 1 4 ? 9.312 9.234 16.062 1 97.75 4 ILE B N 1
ATOM 1293 C CA . ILE B 1 4 ? 10.414 9.094 15.117 1 97.75 4 ILE B CA 1
ATOM 1294 C C . ILE B 1 4 ? 10.18 10.008 13.914 1 97.75 4 ILE B C 1
ATOM 1296 O O . ILE B 1 4 ? 9.055 10.094 13.398 1 97.75 4 ILE B O 1
ATOM 1300 N N . ILE B 1 5 ? 11.125 10.734 13.469 1 98.12 5 ILE B N 1
ATOM 1301 C CA . ILE B 1 5 ? 11.109 11.547 12.258 1 98.12 5 ILE B CA 1
ATOM 1302 C C . ILE B 1 5 ? 12.227 11.102 11.328 1 98.12 5 ILE B C 1
ATOM 1304 O O . ILE B 1 5 ? 13.398 11.102 11.711 1 98.12 5 ILE B O 1
ATOM 1308 N N . LYS B 1 6 ? 11.883 10.703 10.188 1 98.5 6 LYS B N 1
ATOM 1309 C CA . LYS B 1 6 ? 12.883 10.219 9.227 1 98.5 6 LYS B CA 1
ATOM 1310 C C . LYS B 1 6 ? 12.562 10.695 7.816 1 98.5 6 LYS B C 1
ATOM 1312 O O . LYS B 1 6 ? 11.391 10.797 7.441 1 98.5 6 LYS B O 1
ATOM 1317 N N . THR B 1 7 ? 13.609 10.961 7.102 1 98.38 7 THR B N 1
ATOM 1318 C CA . THR B 1 7 ? 13.453 11.086 5.656 1 98.38 7 THR B CA 1
ATOM 1319 C C . THR B 1 7 ? 13.227 9.719 5.02 1 98.38 7 THR B C 1
ATOM 1321 O O . THR B 1 7 ? 13.398 8.688 5.676 1 98.38 7 THR B O 1
ATOM 1324 N N . TYR B 1 8 ? 12.758 9.688 3.754 1 98.31 8 TYR B N 1
ATOM 1325 C CA . TYR B 1 8 ? 12.586 8.43 3.041 1 98.31 8 TYR B CA 1
ATOM 1326 C C . TYR B 1 8 ? 13.867 7.609 3.055 1 98.31 8 TYR B C 1
ATOM 1328 O O . TYR B 1 8 ? 13.844 6.402 3.309 1 98.31 8 TYR B O 1
ATOM 1336 N N . ASP B 1 9 ? 15.008 8.258 2.812 1 97.81 9 ASP B N 1
ATOM 1337 C CA . ASP B 1 9 ? 16.281 7.562 2.736 1 97.81 9 ASP B CA 1
ATOM 1338 C C . ASP B 1 9 ? 16.656 6.934 4.078 1 97.81 9 ASP B C 1
ATOM 1340 O O . ASP B 1 9 ? 17.328 5.902 4.125 1 97.81 9 ASP B O 1
ATOM 1344 N N . GLU B 1 10 ? 16.188 7.523 5.121 1 98.38 10 GLU B N 1
ATOM 1345 C CA . GLU B 1 10 ? 16.516 7.051 6.461 1 98.38 10 GLU B CA 1
ATOM 1346 C C . GLU B 1 10 ? 15.609 5.902 6.883 1 98.38 10 GLU B C 1
ATOM 1348 O O . GLU B 1 10 ? 15.906 5.184 7.84 1 98.38 10 GLU B O 1
ATOM 1353 N N . LEU B 1 11 ? 14.477 5.746 6.242 1 98.25 11 LEU B N 1
ATOM 1354 C CA . LEU B 1 11 ? 13.57 4.648 6.559 1 98.25 11 LEU B CA 1
ATOM 1355 C C . LEU B 1 11 ? 14.195 3.307 6.191 1 98.25 11 LEU B C 1
ATOM 1357 O O . LEU B 1 11 ? 14.82 3.176 5.137 1 98.25 11 LEU B O 1
ATOM 1361 N N . THR B 1 12 ? 14.094 2.402 7.059 1 97.12 12 THR B N 1
ATOM 1362 C CA . THR B 1 12 ? 14.375 1.029 6.656 1 97.12 12 THR B CA 1
ATOM 1363 C C . THR B 1 12 ? 13.25 0.479 5.785 1 97.12 12 THR B C 1
ATOM 1365 O O . THR B 1 12 ? 12.141 1.021 5.773 1 97.12 12 THR B O 1
ATOM 1368 N N . LYS B 1 13 ? 13.523 -0.581 5.086 1 97.44 13 LYS B N 1
ATOM 1369 C CA . LYS B 1 13 ? 12.531 -1.249 4.254 1 97.44 13 LYS B CA 1
ATOM 1370 C C . LYS B 1 13 ? 11.336 -1.7 5.09 1 97.44 13 LYS B C 1
ATOM 1372 O O . LYS B 1 13 ? 10.18 -1.536 4.676 1 97.44 13 LYS B O 1
ATOM 1377 N N . ASP B 1 14 ? 11.594 -2.221 6.27 1 97.19 14 ASP B N 1
ATOM 1378 C CA . ASP B 1 14 ? 10.539 -2.713 7.152 1 97.19 14 ASP B CA 1
ATOM 1379 C C . ASP B 1 14 ? 9.688 -1.564 7.676 1 97.19 14 ASP B C 1
ATOM 1381 O O . ASP B 1 14 ? 8.469 -1.702 7.805 1 97.19 14 ASP B O 1
ATOM 1385 N N . GLU B 1 15 ? 10.32 -0.468 8 1 97.31 15 GLU B N 1
ATOM 1386 C CA . GLU B 1 15 ? 9.57 0.704 8.445 1 97.31 15 GLU B CA 1
ATOM 1387 C C . GLU B 1 15 ? 8.641 1.212 7.34 1 97.31 15 GLU B C 1
ATOM 1389 O O . GLU B 1 15 ? 7.477 1.518 7.59 1 97.31 15 GLU B O 1
ATOM 1394 N N . LEU B 1 16 ? 9.188 1.295 6.172 1 98.19 16 LEU B N 1
ATOM 1395 C CA . LEU B 1 16 ? 8.383 1.716 5.031 1 98.19 16 LEU B CA 1
ATOM 1396 C C . LEU B 1 16 ? 7.203 0.771 4.82 1 98.19 16 LEU B C 1
ATOM 1398 O O . LEU B 1 16 ? 6.07 1.217 4.617 1 98.19 16 LEU B O 1
ATOM 1402 N N . TYR B 1 17 ? 7.5 -0.532 4.871 1 98.25 17 TYR B N 1
ATOM 1403 C CA . TYR B 1 17 ? 6.461 -1.544 4.703 1 98.25 17 TYR B CA 1
ATOM 1404 C C . TYR B 1 17 ? 5.336 -1.345 5.707 1 98.25 17 TYR B C 1
ATOM 1406 O O . TYR B 1 17 ? 4.156 -1.349 5.336 1 98.25 17 TYR B O 1
ATOM 1414 N N . GLU B 1 18 ? 5.637 -1.108 6.938 1 97.88 18 GLU B N 1
ATOM 1415 C CA . GLU B 1 18 ? 4.645 -0.958 7.996 1 97.88 18 GLU B CA 1
ATOM 1416 C C . GLU B 1 18 ? 3.863 0.345 7.84 1 97.88 18 GLU B C 1
ATOM 1418 O O . GLU B 1 18 ? 2.66 0.391 8.109 1 97.88 18 GLU B O 1
ATOM 1423 N N . ILE B 1 19 ? 4.562 1.385 7.48 1 98.38 19 ILE B N 1
ATOM 1424 C CA . ILE B 1 19 ? 3.916 2.674 7.258 1 98.38 19 ILE B CA 1
ATOM 1425 C C . ILE B 1 19 ? 2.879 2.547 6.145 1 98.38 19 ILE B C 1
ATOM 1427 O O . ILE B 1 19 ? 1.724 2.943 6.316 1 98.38 19 ILE B O 1
ATOM 1431 N N . LEU B 1 20 ? 3.273 1.956 5.043 1 98.5 20 LEU B N 1
ATOM 1432 C CA . LEU B 1 20 ? 2.373 1.812 3.906 1 98.5 20 LEU B CA 1
ATOM 1433 C C . LEU B 1 20 ? 1.213 0.882 4.246 1 98.5 20 LEU B C 1
ATOM 1435 O O . LEU B 1 20 ? 0.075 1.13 3.84 1 98.5 20 LEU B O 1
ATOM 1439 N N . LYS B 1 21 ? 1.522 -0.178 4.969 1 97.94 21 LYS B N 1
ATOM 1440 C CA . LYS B 1 21 ? 0.472 -1.09 5.414 1 97.94 21 LYS B CA 1
ATOM 1441 C C . LYS B 1 21 ? -0.58 -0.356 6.238 1 97.94 21 LYS B C 1
ATOM 1443 O O . LYS B 1 21 ? -1.78 -0.515 6.008 1 97.94 21 LYS B O 1
ATOM 1448 N N . LYS B 1 22 ? -0.162 0.419 7.18 1 97.94 22 LYS B N 1
ATOM 1449 C CA . LYS B 1 22 ? -1.083 1.146 8.047 1 97.94 22 LYS B CA 1
ATOM 1450 C C . LYS B 1 22 ? -1.893 2.17 7.258 1 97.94 22 LYS B C 1
ATOM 1452 O O . LYS B 1 22 ? -3.08 2.369 7.523 1 97.94 22 LYS B O 1
ATOM 1457 N N . ARG B 1 23 ? -1.263 2.869 6.328 1 98.31 23 ARG B N 1
ATOM 1458 C CA . ARG B 1 23 ? -1.974 3.818 5.477 1 98.31 23 ARG B CA 1
ATOM 1459 C C . ARG B 1 23 ? -3.059 3.121 4.664 1 98.31 23 ARG B C 1
ATOM 1461 O O . ARG B 1 23 ? -4.176 3.631 4.543 1 98.31 23 ARG B O 1
ATOM 1468 N N . ILE B 1 24 ? -2.729 1.943 4.098 1 97.94 24 ILE B N 1
ATOM 1469 C CA . ILE B 1 24 ? -3.721 1.177 3.354 1 97.94 24 ILE B CA 1
ATOM 1470 C C . ILE B 1 24 ? -4.859 0.766 4.285 1 97.94 24 ILE B C 1
ATOM 1472 O O . ILE B 1 24 ? -6.035 0.892 3.928 1 97.94 24 ILE B O 1
ATOM 1476 N N . ASP B 1 25 ? -4.562 0.301 5.461 1 97.12 25 ASP B N 1
ATOM 1477 C CA . ASP B 1 25 ? -5.566 -0.125 6.434 1 97.12 25 ASP B CA 1
ATOM 1478 C C . ASP B 1 25 ? -6.539 1.007 6.746 1 97.12 25 ASP B C 1
ATOM 1480 O O . ASP B 1 25 ? -7.75 0.786 6.824 1 97.12 25 ASP B O 1
ATOM 1484 N N . VAL B 1 26 ? -6.059 2.191 6.859 1 96.56 26 VAL B N 1
ATOM 1485 C CA . VAL B 1 26 ? -6.863 3.303 7.359 1 96.56 26 VAL B CA 1
ATOM 1486 C C . VAL B 1 26 ? -7.531 4.02 6.188 1 96.56 26 VAL B C 1
ATOM 1488 O O . VAL B 1 26 ? -8.758 4.168 6.16 1 96.56 26 VAL B O 1
ATOM 1491 N N . PHE B 1 27 ? -6.777 4.422 5.164 1 95.56 27 PHE B N 1
ATOM 1492 C CA . PHE B 1 27 ? -7.285 5.328 4.141 1 95.56 27 PHE B CA 1
ATOM 1493 C C . PHE B 1 27 ? -8.023 4.555 3.053 1 95.56 27 PHE B C 1
ATOM 1495 O O . PHE B 1 27 ? -8.891 5.105 2.371 1 95.56 27 PHE B O 1
ATOM 1502 N N . VAL B 1 28 ? -7.676 3.266 2.893 1 95.88 28 VAL B N 1
ATOM 1503 C CA . VAL B 1 28 ? -8.297 2.484 1.828 1 95.88 28 VAL B CA 1
ATOM 1504 C C . VAL B 1 28 ? -9.359 1.562 2.416 1 95.88 28 VAL B C 1
ATOM 1506 O O . VAL B 1 28 ? -10.531 1.641 2.039 1 95.88 28 VAL B O 1
ATOM 1509 N N . VAL B 1 29 ? -9.008 0.766 3.418 1 95.81 29 VAL B N 1
ATOM 1510 C CA . VAL B 1 29 ? -9.891 -0.282 3.914 1 95.81 29 VAL B CA 1
ATOM 1511 C C . VAL B 1 29 ? -10.945 0.326 4.844 1 95.81 29 VAL B C 1
ATOM 1513 O O . VAL B 1 29 ? -12.148 0.219 4.586 1 95.81 29 VAL B O 1
ATOM 1516 N N . GLU B 1 30 ? -10.477 0.965 5.895 1 95.19 30 GLU B N 1
ATOM 1517 C CA . GLU B 1 30 ? -11.391 1.539 6.875 1 95.19 30 GLU B CA 1
ATOM 1518 C C . GLU B 1 30 ? -12.312 2.572 6.23 1 95.19 30 GLU B C 1
ATOM 1520 O O . GLU B 1 30 ? -13.5 2.631 6.543 1 95.19 30 GLU B O 1
ATOM 1525 N N . GLN B 1 31 ? -11.836 3.385 5.32 1 91.62 31 GLN B N 1
ATOM 1526 C CA . GLN B 1 31 ? -12.609 4.461 4.707 1 91.62 31 GLN B CA 1
ATOM 1527 C C . GLN B 1 31 ? -13.336 3.977 3.457 1 91.62 31 GLN B C 1
ATOM 1529 O O . GLN B 1 31 ? -14.094 4.727 2.844 1 91.62 31 GLN B O 1
ATOM 1534 N N . ASN B 1 32 ? -13.102 2.666 3.096 1 92.44 32 ASN B N 1
ATOM 1535 C CA . ASN B 1 32 ? -13.727 2.072 1.916 1 92.44 32 ASN B CA 1
ATOM 1536 C C . ASN B 1 32 ? -13.547 2.959 0.687 1 92.44 32 ASN B C 1
ATOM 1538 O O . ASN B 1 32 ? -14.523 3.268 -0.004 1 92.44 32 ASN B O 1
ATOM 1542 N N . CYS B 1 33 ? -12.344 3.404 0.427 1 92.69 33 CYS B N 1
ATOM 1543 C CA . CYS B 1 33 ? -12 4.352 -0.631 1 92.69 33 CYS B CA 1
ATOM 1544 C C . CYS B 1 33 ? -10.82 3.852 -1.452 1 92.69 33 CYS B C 1
ATOM 1546 O O . CYS B 1 33 ? -9.664 4.086 -1.091 1 92.69 33 CYS B O 1
ATOM 1548 N N . PRO B 1 34 ? -11.094 3.146 -2.562 1 93.69 34 PRO B N 1
ATOM 1549 C CA . PRO B 1 34 ? -10 2.693 -3.426 1 93.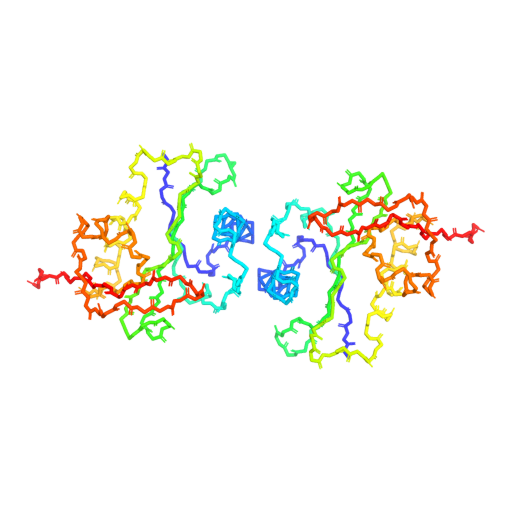69 34 PRO B CA 1
ATOM 1550 C C . PRO B 1 34 ? -9.367 3.83 -4.223 1 93.69 34 PRO B C 1
ATOM 1552 O O . PRO B 1 34 ? -10.023 4.434 -5.074 1 93.69 34 PRO B O 1
ATOM 1555 N N . TYR B 1 35 ? -8.133 4.195 -3.973 1 94 35 TYR B N 1
ATOM 1556 C CA . TYR B 1 35 ? -7.383 5.219 -4.691 1 94 35 TYR B CA 1
ATOM 1557 C C . TYR B 1 35 ? -5.887 4.938 -4.637 1 94 35 TYR B C 1
ATOM 1559 O O . TYR B 1 35 ? -5.445 4.031 -3.928 1 94 35 TYR B O 1
ATOM 1567 N N . ASP B 1 36 ? -5.109 5.57 -5.387 1 95.44 36 ASP B N 1
ATOM 1568 C CA . ASP B 1 36 ? -3.672 5.344 -5.488 1 95.44 36 ASP B CA 1
ATOM 1569 C C . ASP B 1 36 ? -2.941 5.887 -4.262 1 95.44 36 ASP B C 1
ATOM 1571 O O . ASP B 1 36 ? -2.182 6.852 -4.363 1 95.44 36 ASP B O 1
ATOM 1575 N N . GLU B 1 37 ? -3.094 5.172 -3.156 1 96.62 37 GLU B N 1
ATOM 1576 C CA . GLU B 1 37 ? -2.547 5.598 -1.871 1 96.62 37 GLU B CA 1
ATOM 1577 C C . GLU B 1 37 ? -1.029 5.73 -1.935 1 96.62 37 GLU B C 1
ATOM 1579 O O . GLU B 1 37 ? -0.447 6.582 -1.256 1 96.62 37 GLU B O 1
ATOM 1584 N N . ILE B 1 38 ? -0.312 4.871 -2.592 1 97.5 38 ILE B N 1
ATOM 1585 C CA . ILE B 1 38 ? 1.121 5.016 -2.822 1 97.5 38 ILE B CA 1
ATOM 1586 C C . ILE B 1 38 ? 1.361 5.93 -4.023 1 97.5 38 ILE B C 1
ATOM 1588 O O . ILE B 1 38 ? 1.358 5.473 -5.168 1 97.5 38 ILE B O 1
ATOM 1592 N N . ASP B 1 39 ? 1.672 7.227 -3.775 1 96.06 39 ASP B N 1
ATOM 1593 C CA . ASP B 1 39 ? 1.485 8.289 -4.754 1 96.06 39 ASP B CA 1
ATOM 1594 C C . ASP B 1 39 ? 2.828 8.852 -5.223 1 96.06 39 ASP B C 1
ATOM 1596 O O . ASP B 1 39 ? 2.887 9.938 -5.797 1 96.06 39 ASP B O 1
ATOM 1600 N N . ASN B 1 40 ? 3.932 8.242 -4.953 1 96 40 ASN B N 1
ATOM 1601 C CA . ASN B 1 40 ? 5.281 8.602 -5.375 1 96 40 ASN B CA 1
ATOM 1602 C C . ASN B 1 40 ? 5.766 9.867 -4.672 1 96 40 ASN B C 1
ATOM 1604 O O . ASN B 1 40 ? 6.754 10.469 -5.09 1 96 40 ASN B O 1
ATOM 1608 N N . ARG B 1 41 ? 5.062 10.344 -3.586 1 97.06 41 ARG B N 1
ATOM 1609 C CA . ARG B 1 41 ? 5.48 11.555 -2.895 1 97.06 41 ARG B CA 1
ATOM 1610 C C . ARG B 1 41 ? 6.25 11.219 -1.619 1 97.06 41 ARG B C 1
ATOM 1612 O O . ARG B 1 41 ? 6.797 12.109 -0.967 1 97.06 41 ARG B O 1
ATOM 1619 N N . ASP B 1 42 ? 6.32 9.977 -1.316 1 98 42 ASP B N 1
ATOM 1620 C CA . ASP B 1 42 ? 6.949 9.555 -0.067 1 98 42 ASP B CA 1
ATOM 1621 C C . ASP B 1 42 ? 8.453 9.812 -0.096 1 98 42 ASP B C 1
ATOM 1623 O O . ASP B 1 42 ? 9.062 10.07 0.943 1 98 42 ASP B O 1
ATOM 1627 N N . LYS B 1 43 ? 9.031 9.734 -1.307 1 96.31 43 LYS B N 1
ATOM 1628 C CA . LYS B 1 43 ? 10.477 9.883 -1.447 1 96.31 43 LYS B CA 1
ATOM 1629 C C . LYS B 1 43 ? 10.914 11.305 -1.129 1 96.31 43 LYS B C 1
ATOM 1631 O O . LYS B 1 43 ? 12.07 11.539 -0.747 1 96.31 43 LYS B O 1
ATOM 1636 N N . ASP B 1 44 ? 10.008 12.219 -1.26 1 95.75 44 ASP B N 1
ATOM 1637 C CA . ASP B 1 44 ? 10.312 13.633 -1.038 1 95.75 44 ASP B CA 1
ATOM 1638 C C . ASP B 1 44 ? 9.633 14.141 0.232 1 95.75 44 ASP B C 1
ATOM 1640 O O . ASP B 1 44 ? 9.211 15.297 0.295 1 95.75 44 ASP B O 1
ATOM 1644 N N . SER B 1 45 ? 9.461 13.266 1.18 1 97.94 45 SER B N 1
ATOM 1645 C CA . SER B 1 45 ? 8.734 13.625 2.389 1 97.94 45 SER B CA 1
ATOM 1646 C C . SER B 1 45 ? 9.508 13.234 3.643 1 97.94 45 SER B C 1
ATOM 1648 O O . SER B 1 45 ? 10.383 12.367 3.594 1 97.94 45 SER B O 1
ATOM 1650 N N . TYR B 1 46 ? 9.258 13.969 4.707 1 98.56 46 TYR B N 1
ATOM 1651 C CA . TYR B 1 46 ? 9.57 13.469 6.043 1 98.56 46 TYR B CA 1
ATOM 1652 C C . TYR B 1 46 ? 8.438 12.602 6.582 1 98.56 46 TYR B C 1
ATOM 1654 O O . TYR B 1 46 ? 7.258 12.883 6.328 1 98.56 46 TYR B O 1
ATOM 1662 N N . HIS B 1 47 ? 8.766 11.625 7.281 1 98.81 47 HIS B N 1
ATOM 1663 C CA . HIS B 1 47 ? 7.816 10.703 7.895 1 98.81 47 HIS B CA 1
ATOM 1664 C C . HIS B 1 47 ? 7.898 10.758 9.414 1 98.81 47 HIS B C 1
ATOM 1666 O O . HIS B 1 47 ? 8.969 10.555 9.992 1 98.81 47 HIS B O 1
ATOM 1672 N N . ILE B 1 48 ? 6.852 11.109 10.039 1 98.69 48 ILE B N 1
ATOM 1673 C CA . ILE B 1 48 ? 6.738 11.102 11.492 1 98.69 48 ILE B CA 1
ATOM 1674 C C . ILE B 1 48 ? 5.816 9.977 11.938 1 98.69 48 ILE B C 1
ATOM 1676 O O . ILE B 1 48 ? 4.691 9.852 11.438 1 98.69 48 ILE B O 1
ATOM 1680 N N . PHE B 1 49 ? 6.32 9.133 12.82 1 98.44 49 PHE B N 1
ATOM 1681 C CA . PHE B 1 49 ? 5.477 8.008 13.211 1 98.44 49 PHE B CA 1
ATOM 1682 C C . PHE B 1 49 ? 5.832 7.52 14.609 1 98.44 49 PHE B C 1
ATOM 1684 O O . PHE B 1 49 ? 6.887 7.871 15.141 1 98.44 49 PHE B O 1
ATOM 1691 N N . LEU B 1 50 ? 4.883 6.934 15.195 1 97.44 50 LEU B N 1
ATOM 1692 C CA . LEU B 1 50 ? 4.992 6.25 16.469 1 97.44 50 LEU B CA 1
ATOM 1693 C C . LEU B 1 50 ? 4.77 4.75 16.312 1 97.44 50 LEU B C 1
ATOM 1695 O O . LEU B 1 50 ? 3.875 4.328 15.57 1 97.44 50 LEU B O 1
ATOM 1699 N N . LYS B 1 51 ? 5.625 3.941 17 1 95.88 51 LYS B N 1
ATOM 1700 C CA . LYS B 1 51 ? 5.5 2.488 16.922 1 95.88 51 LYS B CA 1
ATOM 1701 C C . LYS B 1 51 ? 5.168 1.901 18.297 1 95.88 51 LYS B C 1
ATOM 1703 O O . LYS B 1 51 ? 5.605 2.424 19.328 1 95.88 51 LYS B O 1
ATOM 1708 N N . LYS B 1 52 ? 4.387 0.964 18.312 1 92.06 52 LYS B N 1
ATOM 1709 C CA . LYS B 1 52 ? 4.18 0.064 19.453 1 92.06 52 LYS B CA 1
ATOM 1710 C C . LYS B 1 52 ? 4.543 -1.372 19.078 1 92.06 52 LYS B C 1
ATOM 1712 O O . LYS B 1 52 ? 3.883 -1.989 18.25 1 92.06 52 LYS B O 1
ATOM 1717 N N . ASP B 1 53 ? 5.719 -1.855 19.719 1 85.5 53 ASP B N 1
ATOM 1718 C CA . ASP B 1 53 ? 6.332 -3.125 19.344 1 85.5 53 ASP B CA 1
ATOM 1719 C C . ASP B 1 53 ? 6.801 -3.102 17.891 1 85.5 53 ASP B C 1
ATOM 1721 O O . ASP B 1 53 ? 7.695 -2.336 17.547 1 85.5 53 ASP B O 1
ATOM 1725 N N . MET B 1 54 ? 6.129 -3.562 16.844 1 85.06 54 MET B N 1
ATOM 1726 C CA . MET B 1 54 ? 6.547 -3.574 15.445 1 85.06 54 MET B CA 1
ATOM 1727 C C . MET B 1 54 ? 5.48 -2.945 14.555 1 85.06 54 MET B C 1
ATOM 1729 O O . MET B 1 54 ? 5.68 -2.799 13.344 1 85.06 54 MET B O 1
ATOM 1733 N N . ASN B 1 55 ? 4.602 -2.4 15.266 1 92.69 55 ASN B N 1
ATOM 1734 C CA . ASN B 1 55 ? 3.482 -1.879 14.484 1 92.69 55 ASN B CA 1
ATOM 1735 C C . ASN B 1 55 ? 3.416 -0.355 14.547 1 92.69 55 ASN B C 1
ATOM 1737 O O . ASN B 1 55 ? 3.574 0.234 15.617 1 92.69 55 ASN B O 1
ATOM 1741 N N . VAL B 1 56 ? 3.252 0.278 13.492 1 97.06 56 VAL B N 1
ATOM 1742 C CA . VAL B 1 56 ? 3.01 1.717 13.445 1 97.06 56 VAL B CA 1
ATOM 1743 C C . VAL B 1 56 ? 1.608 2.021 13.961 1 97.06 56 VAL B C 1
ATOM 1745 O O . VAL B 1 56 ? 0.624 1.446 13.492 1 97.06 56 VAL B O 1
ATOM 1748 N N . ILE B 1 57 ? 1.476 2.945 14.906 1 97.19 57 ILE B N 1
ATOM 1749 C CA . ILE B 1 57 ? 0.167 3.205 15.492 1 97.19 57 ILE B CA 1
ATOM 1750 C C . ILE B 1 57 ? -0.264 4.637 15.18 1 97.19 57 ILE B C 1
ATOM 1752 O O . ILE B 1 57 ? -1.433 4.992 15.359 1 97.19 57 ILE B O 1
ATOM 1756 N N . ALA B 1 58 ? 0.604 5.473 14.828 1 98.31 58 ALA B N 1
ATOM 1757 C CA . ALA B 1 58 ? 0.332 6.832 14.367 1 98.31 58 ALA B CA 1
ATOM 1758 C C . ALA B 1 58 ? 1.336 7.262 13.305 1 98.31 58 ALA B C 1
ATOM 1760 O O . ALA B 1 58 ? 2.502 6.859 13.344 1 98.31 58 ALA B O 1
ATOM 1761 N N . TYR B 1 59 ? 0.892 8.055 12.398 1 98.69 59 TYR B N 1
ATOM 1762 C CA . TYR B 1 59 ? 1.75 8.422 11.273 1 98.69 59 TYR B CA 1
ATOM 1763 C C . TYR B 1 59 ? 1.251 9.695 10.609 1 98.69 59 TYR B C 1
ATOM 1765 O O . TYR B 1 59 ? 0.044 9.945 10.555 1 98.69 59 TYR B O 1
ATOM 1773 N N . LEU B 1 60 ? 2.107 10.508 10.094 1 98.62 60 LEU B N 1
ATOM 1774 C CA . LEU B 1 60 ? 1.837 11.547 9.102 1 98.62 60 LEU B CA 1
ATOM 1775 C C . LEU B 1 60 ? 3.064 11.805 8.234 1 98.62 60 LEU B C 1
ATOM 1777 O O . LEU B 1 60 ? 4.164 11.352 8.555 1 98.62 60 LEU B O 1
ATOM 1781 N N . ARG B 1 61 ? 2.918 12.438 7.141 1 98.56 61 ARG B N 1
ATOM 1782 C CA . ARG B 1 61 ? 4.078 12.82 6.344 1 98.56 61 ARG B CA 1
ATOM 1783 C C . ARG B 1 61 ? 4.117 14.328 6.121 1 98.56 61 ARG B C 1
ATOM 1785 O O . ARG B 1 61 ? 3.074 14.984 6.066 1 98.56 61 ARG B O 1
ATOM 1792 N N . ILE B 1 62 ? 5.277 14.891 6.098 1 98.69 62 ILE B N 1
ATOM 1793 C CA . ILE B 1 62 ? 5.555 16.281 5.746 1 98.69 62 ILE B CA 1
ATOM 1794 C C . ILE B 1 62 ? 6.113 16.359 4.328 1 98.69 62 ILE B C 1
ATOM 1796 O O . ILE B 1 62 ? 7.133 15.734 4.023 1 98.69 62 ILE B O 1
ATOM 1800 N N . LEU B 1 63 ? 5.434 17.062 3.486 1 98.25 63 LEU B N 1
ATOM 1801 C CA . LEU B 1 63 ? 5.832 17.156 2.086 1 98.25 63 LEU B CA 1
ATOM 1802 C C . LEU B 1 63 ? 6.516 18.5 1.813 1 98.25 63 LEU B C 1
ATOM 1804 O O . LEU B 1 63 ? 6.02 19.547 2.215 1 98.25 63 LEU B O 1
ATOM 1808 N N . GLU B 1 64 ? 7.605 18.422 1.149 1 96.44 64 GLU B N 1
ATOM 1809 C CA . GLU B 1 64 ? 8.352 19.625 0.792 1 96.44 64 GLU B CA 1
ATOM 1810 C C . GLU B 1 64 ? 7.523 20.531 -0.124 1 96.44 64 GLU B C 1
ATOM 1812 O O . GLU B 1 64 ? 6.602 20.062 -0.794 1 96.44 64 GLU B O 1
ATOM 1817 N N . PRO B 1 65 ? 7.91 21.875 -0.071 1 96.69 65 PRO B N 1
ATOM 1818 C CA . PRO B 1 65 ? 7.219 22.797 -0.981 1 96.69 65 PRO B CA 1
ATOM 1819 C C . PRO B 1 65 ? 7.289 22.344 -2.439 1 96.69 65 PRO B C 1
ATOM 1821 O O . PRO B 1 65 ? 8.328 21.844 -2.885 1 96.69 65 PRO B O 1
ATOM 1824 N N . GLY B 1 66 ? 6.168 22.484 -3.15 1 95.25 66 GLY B N 1
ATOM 1825 C CA . GLY B 1 66 ? 6.145 22.156 -4.566 1 95.25 66 GLY B CA 1
ATOM 1826 C C . GLY B 1 66 ? 5.668 20.734 -4.848 1 95.25 66 GLY B C 1
ATOM 1827 O O . GLY B 1 66 ? 5.43 20.375 -6 1 95.25 66 GLY B O 1
ATOM 1828 N N . ILE B 1 67 ? 5.527 19.922 -3.793 1 93.81 67 ILE B N 1
ATOM 1829 C CA . ILE B 1 67 ? 5.121 18.531 -3.996 1 93.81 67 ILE B CA 1
ATOM 1830 C C . ILE B 1 67 ? 3.596 18.438 -4.027 1 93.81 67 ILE B C 1
ATOM 1832 O O . ILE B 1 67 ? 3.014 18 -5.023 1 93.81 67 ILE B O 1
ATOM 1836 N N . SER B 1 68 ? 2.953 18.906 -3.018 1 91.81 68 SER B N 1
ATOM 1837 C CA . SER B 1 68 ? 1.495 18.906 -2.973 1 91.81 68 SER B CA 1
ATOM 1838 C C . SER B 1 68 ? 0.949 20.328 -3.088 1 91.81 68 SER B C 1
ATOM 1840 O O . SER B 1 68 ? -0.111 20.547 -3.678 1 91.81 68 SER B O 1
ATOM 1842 N N . PHE B 1 69 ? 1.658 21.219 -2.459 1 93 69 PHE B N 1
ATOM 1843 C CA . PHE B 1 69 ? 1.349 22.641 -2.477 1 93 69 PHE B CA 1
ATOM 1844 C C . PHE B 1 69 ? 2.609 23.469 -2.707 1 93 69 PHE B C 1
ATOM 1846 O O . PHE B 1 69 ? 3.723 22.938 -2.646 1 93 69 PHE B O 1
ATOM 1853 N N . GLU B 1 70 ? 2.338 24.75 -3.014 1 94.31 70 GLU B N 1
ATOM 1854 C CA . GLU B 1 70 ? 3.482 25.656 -3.09 1 94.31 70 GLU B CA 1
ATOM 1855 C C . GLU B 1 70 ? 4.238 25.703 -1.766 1 94.31 70 GLU B C 1
ATOM 1857 O O . GLU B 1 70 ? 5.469 25.781 -1.749 1 94.31 70 GLU B O 1
ATOM 1862 N N . ASN B 1 71 ? 3.527 25.609 -0.682 1 96.06 71 ASN B N 1
ATOM 1863 C CA . ASN B 1 71 ? 4.102 25.578 0.659 1 96.06 71 ASN B CA 1
ATOM 1864 C C . ASN B 1 71 ? 4.301 24.156 1.159 1 96.06 71 ASN B C 1
ATOM 1866 O O . ASN B 1 71 ? 3.764 23.203 0.579 1 96.06 71 ASN B O 1
ATOM 1870 N N .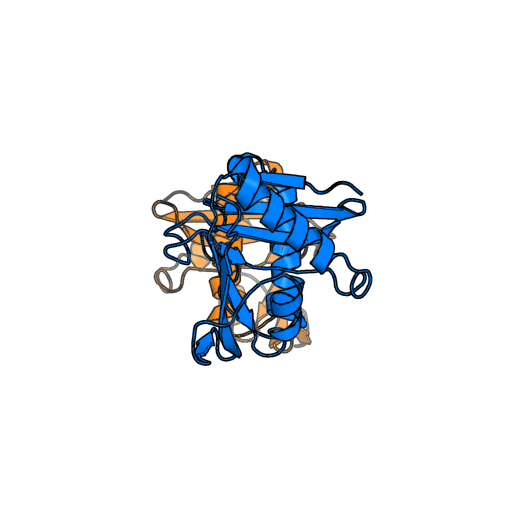 ILE B 1 72 ? 5.16 24.109 2.225 1 97.81 72 ILE B N 1
ATOM 1871 C CA . ILE B 1 72 ? 5.301 22.828 2.93 1 97.81 72 ILE B CA 1
ATOM 1872 C C . ILE B 1 72 ? 3.936 22.375 3.43 1 97.81 72 ILE B C 1
ATOM 1874 O O . ILE B 1 72 ? 3.074 23.188 3.756 1 97.81 72 ILE B O 1
ATOM 1878 N N . SER B 1 73 ? 3.686 21.078 3.395 1 98.31 73 SER B N 1
ATOM 1879 C CA . SER B 1 73 ? 2.357 20.578 3.738 1 98.31 73 SER B CA 1
ATOM 1880 C C . SER B 1 73 ? 2.445 19.312 4.582 1 98.31 73 SER B C 1
ATOM 1882 O O . SER B 1 73 ? 3.494 18.672 4.641 1 98.31 73 SER B O 1
ATOM 1884 N N . ILE B 1 74 ? 1.458 19.078 5.289 1 98.31 74 ILE B N 1
ATOM 1885 C CA . ILE B 1 74 ? 1.287 17.859 6.07 1 98.31 74 ILE B CA 1
ATOM 1886 C C . ILE B 1 74 ? 0.146 17.031 5.488 1 98.31 74 ILE B C 1
ATOM 1888 O O . ILE B 1 74 ? -0.889 17.578 5.098 1 98.31 74 ILE B O 1
ATOM 1892 N N . GLY B 1 75 ? 0.329 15.758 5.387 1 97.25 75 GLY B N 1
ATOM 1893 C CA . GLY B 1 75 ? -0.71 14.859 4.906 1 97.25 75 GLY B CA 1
ATOM 1894 C C . GLY B 1 75 ? -0.633 13.477 5.516 1 97.25 75 GLY B C 1
ATOM 1895 O O . GLY B 1 75 ? 0.289 13.172 6.277 1 97.25 75 GLY B O 1
ATOM 1896 N N . ARG B 1 76 ? -1.69 12.68 5.207 1 97.56 76 ARG B N 1
ATOM 1897 C CA . ARG B 1 76 ? -1.788 11.289 5.617 1 97.56 76 ARG B CA 1
ATOM 1898 C C . ARG B 1 76 ? -1.713 11.148 7.133 1 97.56 76 ARG B C 1
ATOM 1900 O O . ARG B 1 76 ? -0.969 10.32 7.652 1 97.56 76 ARG B O 1
ATOM 1907 N N . VAL B 1 77 ? -2.332 12.039 7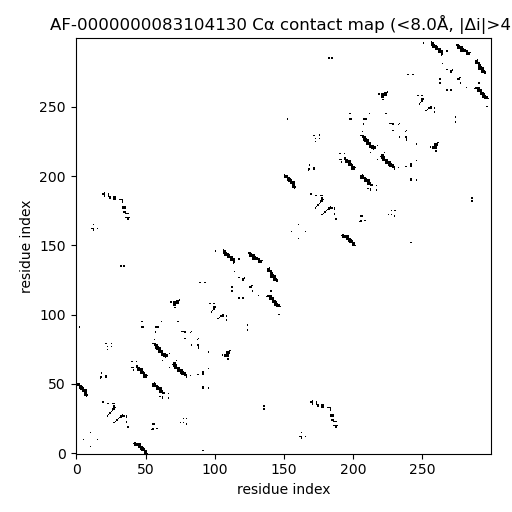.781 1 97.62 77 VAL B N 1
ATOM 1908 C CA . VAL B 1 77 ? -2.408 11.992 9.242 1 97.62 77 VAL B CA 1
ATOM 1909 C C . VAL B 1 77 ? -3.32 10.852 9.672 1 97.62 77 VAL B C 1
ATOM 1911 O O . VAL B 1 77 ? -4.508 10.836 9.352 1 97.62 77 VAL B O 1
ATOM 1914 N N . LEU B 1 78 ? -2.725 9.859 10.422 1 97.69 78 LEU B N 1
ATOM 1915 C CA . LEU B 1 78 ? -3.557 8.742 10.836 1 97.69 78 LEU B CA 1
ATOM 1916 C C . LEU B 1 78 ? -3.15 8.25 12.227 1 97.69 78 LEU B C 1
ATOM 1918 O O . LEU B 1 78 ? -2.004 8.43 12.641 1 97.69 78 LEU B O 1
ATOM 1922 N N . VAL B 1 79 ? -4.082 7.77 12.945 1 97.31 79 VAL B N 1
ATOM 1923 C CA . VAL B 1 79 ? -3.9 7.027 14.195 1 97.31 79 VAL B CA 1
ATOM 1924 C C . VAL B 1 79 ? -4.625 5.688 14.102 1 97.31 79 VAL B C 1
ATOM 1926 O O . VAL B 1 79 ? -5.75 5.613 13.609 1 97.31 79 VAL B O 1
ATOM 1929 N N . ASP B 1 80 ? -3.912 4.66 14.484 1 96.44 80 ASP B N 1
ATOM 1930 C CA . ASP B 1 80 ? -4.508 3.328 14.516 1 96.44 80 ASP B CA 1
ATOM 1931 C C . ASP B 1 80 ? -5.855 3.344 15.227 1 96.44 80 ASP B C 1
ATOM 1933 O O . ASP B 1 80 ? -6.008 3.994 16.266 1 96.44 80 ASP B O 1
ATOM 1937 N N . LYS B 1 81 ? -6.789 2.605 14.703 1 94.44 81 LYS B N 1
ATOM 1938 C CA . LYS B 1 81 ? -8.156 2.59 15.211 1 94.44 81 LYS B CA 1
ATOM 1939 C C . LYS B 1 81 ? -8.188 2.238 16.703 1 94.44 81 LYS B C 1
ATOM 1941 O O . LYS B 1 81 ? -9 2.779 17.453 1 94.44 81 LYS B O 1
ATOM 1946 N N . ASN B 1 82 ? -7.301 1.394 17.094 1 93.5 82 ASN B N 1
ATOM 1947 C CA . ASN B 1 82 ? -7.289 0.915 18.469 1 93.5 82 ASN B CA 1
ATOM 1948 C C . ASN B 1 82 ? -6.582 1.898 19.406 1 93.5 82 ASN B C 1
ATOM 1950 O O . ASN B 1 82 ? -6.555 1.7 20.609 1 93.5 82 ASN B O 1
ATOM 1954 N N . GLN B 1 83 ? -5.984 2.967 18.859 1 94.06 83 GLN B N 1
ATOM 1955 C CA . GLN B 1 83 ? -5.223 3.928 19.656 1 94.06 83 GLN B CA 1
ATOM 1956 C C . GLN B 1 83 ? -5.832 5.324 19.562 1 94.06 83 GLN B C 1
ATOM 1958 O O . GLN B 1 83 ? -5.234 6.301 20.016 1 94.06 83 GLN B O 1
ATOM 1963 N N . ARG B 1 84 ? -7.039 5.367 19.047 1 93.94 84 ARG B N 1
ATOM 1964 C CA . ARG B 1 84 ? -7.684 6.66 18.844 1 93.94 84 ARG B CA 1
ATOM 1965 C C . ARG B 1 84 ? -8.344 7.145 20.141 1 93.94 84 ARG B C 1
ATOM 1967 O O . ARG B 1 84 ? -8.57 6.355 21.047 1 93.94 84 ARG B O 1
ATOM 1974 N N . GLY B 1 85 ? -8.492 8.477 20.219 1 91.19 85 GLY B N 1
ATOM 1975 C CA . GLY B 1 85 ? -9.156 9.055 21.375 1 91.19 85 GLY B CA 1
ATOM 1976 C C . GLY B 1 85 ? -8.219 9.297 22.531 1 91.19 85 GLY B C 1
ATOM 1977 O O . GLY B 1 85 ? -8.664 9.594 23.641 1 91.19 85 GLY B O 1
ATOM 1978 N N . ASN B 1 86 ? -6.914 9.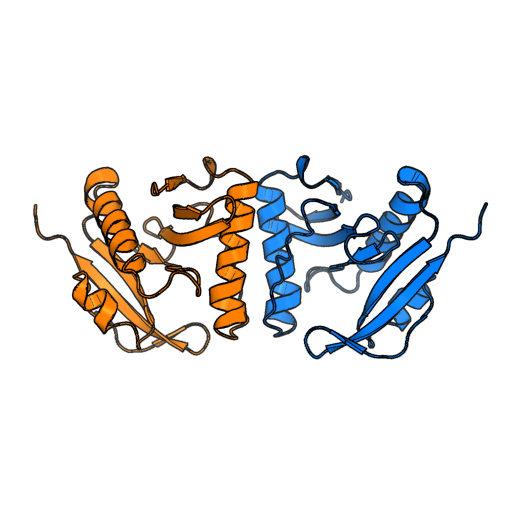219 22.328 1 91.31 86 ASN B N 1
ATOM 1979 C CA . ASN B 1 86 ? -5.953 9.391 23.406 1 91.31 86 ASN B CA 1
ATOM 1980 C C . ASN B 1 86 ? -5.066 10.609 23.188 1 91.31 86 ASN B C 1
ATOM 1982 O O . ASN B 1 86 ? -4.043 10.773 23.859 1 91.31 86 ASN B O 1
ATOM 1986 N N . GLY B 1 87 ? -5.418 11.375 22.203 1 93.75 87 GLY B N 1
ATOM 1987 C CA . GLY B 1 87 ? -4.707 12.625 22 1 93.75 87 GLY B CA 1
ATOM 1988 C C . GLY B 1 87 ? -3.477 12.469 21.125 1 93.75 87 GLY B C 1
ATOM 1989 O O . GLY B 1 87 ? -2.729 13.43 20.922 1 93.75 87 GLY B O 1
ATOM 1990 N N . LEU B 1 88 ? -3.238 11.328 20.578 1 95.5 88 LEU B N 1
ATOM 1991 C CA . LEU B 1 88 ? -2.039 11.039 19.797 1 95.5 88 LEU B CA 1
ATOM 1992 C C . LEU B 1 88 ? -1.977 11.914 18.547 1 95.5 88 LEU B C 1
ATOM 1994 O O . LEU B 1 88 ? -0.898 12.359 18.156 1 95.5 88 LEU B O 1
ATOM 1998 N N . ALA B 1 89 ? -3.143 12.133 17.984 1 96.56 89 ALA B N 1
ATOM 1999 C CA . ALA B 1 89 ? -3.18 12.93 16.766 1 96.56 89 ALA B CA 1
ATOM 2000 C C . ALA B 1 89 ? -2.721 14.359 17.031 1 96.56 89 ALA B C 1
ATOM 2002 O O . ALA B 1 89 ? -1.929 14.922 16.266 1 96.56 89 ALA B O 1
ATOM 2003 N N . ILE B 1 90 ? -3.23 14.914 18.078 1 96.25 90 ILE B N 1
ATOM 2004 C CA . ILE B 1 90 ? -2.877 16.281 18.453 1 96.25 90 ILE B CA 1
ATOM 2005 C C . ILE B 1 90 ? -1.384 16.359 18.766 1 96.25 90 ILE B C 1
ATOM 2007 O O . ILE B 1 90 ? -0.692 17.266 18.297 1 96.25 90 ILE B O 1
ATOM 2011 N N . GLU B 1 91 ? -0.905 15.414 19.531 1 96.94 91 GLU B N 1
ATOM 2012 C CA . GLU B 1 91 ? 0.514 15.359 19.875 1 96.94 91 GLU B CA 1
ATOM 2013 C C . GLU B 1 91 ? 1.378 15.258 18.609 1 96.94 91 GLU B C 1
ATOM 2015 O O . GLU B 1 91 ? 2.375 15.969 18.484 1 96.94 91 GLU B O 1
ATOM 2020 N N . MET B 1 92 ? 0.986 14.414 17.734 1 97.81 92 MET B N 1
ATOM 2021 C CA . MET B 1 92 ? 1.71 14.188 16.484 1 97.81 92 MET B CA 1
ATOM 2022 C C . MET B 1 92 ? 1.729 15.445 15.633 1 97.81 92 MET B C 1
ATOM 2024 O O . MET B 1 92 ? 2.779 15.844 15.117 1 97.81 92 MET B O 1
ATOM 2028 N N . MET B 1 93 ? 0.604 16.094 15.508 1 98.12 93 MET B N 1
ATOM 2029 C CA . MET B 1 93 ? 0.502 17.312 14.711 1 98.12 93 MET B CA 1
ATOM 2030 C C . MET B 1 93 ? 1.356 18.422 15.305 1 98.12 93 MET B C 1
ATOM 2032 O O . MET B 1 93 ? 2.039 19.156 14.578 1 98.12 93 MET B O 1
ATOM 2036 N N . ASN B 1 94 ? 1.305 18.516 16.594 1 97.56 94 ASN B N 1
ATOM 2037 C CA . ASN B 1 94 ? 2.133 19.516 17.234 1 97.56 94 ASN B CA 1
ATOM 2038 C C . ASN B 1 94 ? 3.617 19.266 17 1 97.56 94 ASN B C 1
ATOM 2040 O O . ASN B 1 94 ? 4.379 20.203 16.766 1 97.56 94 ASN B O 1
ATOM 2044 N N . LYS B 1 95 ? 3.969 18.062 17.094 1 97.5 95 LYS B N 1
ATOM 2045 C CA . LYS B 1 95 ? 5.355 17.703 16.812 1 97.5 95 LYS B CA 1
ATOM 2046 C C . LYS B 1 95 ? 5.734 18.062 15.375 1 97.5 95 LYS B C 1
ATOM 2048 O O . LYS B 1 95 ? 6.832 18.562 15.125 1 97.5 95 LYS B O 1
ATOM 2053 N N . ALA B 1 96 ? 4.871 17.766 14.453 1 98.38 96 ALA B N 1
ATOM 2054 C CA . ALA B 1 96 ? 5.113 18.078 13.047 1 98.38 96 ALA B CA 1
ATOM 2055 C C . ALA B 1 96 ? 5.234 19.578 12.836 1 98.38 96 ALA B C 1
ATOM 2057 O O . ALA B 1 96 ? 6.16 20.047 12.156 1 98.38 96 ALA B O 1
ATOM 2058 N N . ILE B 1 97 ? 4.285 20.328 13.406 1 97.94 97 ILE B N 1
ATOM 2059 C CA . ILE B 1 97 ? 4.293 21.781 13.289 1 97.94 97 ILE B CA 1
ATOM 2060 C C . ILE B 1 97 ? 5.59 22.344 13.859 1 97.94 97 ILE B C 1
ATOM 2062 O O . ILE B 1 97 ? 6.262 23.156 13.227 1 97.94 97 ILE B O 1
ATOM 2066 N N . ASP B 1 98 ? 5.945 21.875 15.039 1 97.38 98 ASP B N 1
ATOM 2067 C CA . ASP B 1 98 ? 7.18 22.328 15.68 1 97.38 98 ASP B CA 1
ATOM 2068 C C . ASP B 1 98 ? 8.391 22.016 14.805 1 97.38 98 ASP B C 1
ATOM 2070 O O . ASP B 1 98 ? 9.266 22.875 14.633 1 97.38 98 ASP B O 1
ATOM 2074 N N . PHE B 1 99 ? 8.5 20.859 14.242 1 98.25 99 PHE B N 1
ATOM 2075 C CA . PHE B 1 99 ? 9.609 20.438 13.391 1 98.25 99 PHE B CA 1
ATOM 2076 C C . PHE B 1 99 ? 9.695 21.328 12.148 1 98.25 99 PHE B C 1
ATOM 2078 O O . PHE B 1 99 ? 10.789 21.734 11.758 1 98.25 99 PHE B O 1
ATOM 2085 N N . ILE B 1 100 ? 8.57 21.594 11.531 1 98.12 100 ILE B N 1
ATOM 2086 C CA . ILE B 1 100 ? 8.516 22.406 10.32 1 98.12 100 ILE B CA 1
ATOM 2087 C C . ILE B 1 100 ? 8.992 23.812 10.633 1 98.12 100 ILE B C 1
ATOM 2089 O O . ILE B 1 100 ? 9.82 24.375 9.906 1 98.12 100 ILE B O 1
ATOM 2093 N N . ILE B 1 101 ? 8.516 24.375 11.766 1 97.19 101 ILE B N 1
ATOM 2094 C CA . ILE B 1 101 ? 8.781 25.766 12.109 1 97.19 101 ILE B CA 1
ATOM 2095 C C . ILE B 1 101 ? 10.219 25.906 12.594 1 97.19 101 ILE B C 1
ATOM 2097 O O . ILE B 1 101 ? 10.961 26.781 12.133 1 97.19 101 ILE B O 1
ATOM 2101 N N . ASN B 1 102 ? 10.625 25 13.391 1 96.75 102 ASN B N 1
ATOM 2102 C CA . ASN B 1 102 ? 11.875 25.234 14.117 1 96.75 102 ASN B CA 1
ATOM 2103 C C . ASN B 1 102 ? 13.047 24.516 13.453 1 96.75 102 ASN B C 1
ATOM 2105 O O . ASN B 1 102 ? 14.188 24.953 13.562 1 96.75 102 ASN B O 1
ATOM 2109 N N . ASN B 1 103 ? 12.82 23.453 12.82 1 97.06 103 ASN B N 1
ATOM 2110 C CA . ASN B 1 103 ? 13.906 22.688 12.195 1 97.06 103 ASN B CA 1
ATOM 2111 C C . ASN B 1 103 ? 14 22.984 10.703 1 97.06 103 ASN B C 1
ATOM 2113 O O . ASN B 1 103 ? 15.086 23.203 10.172 1 97.06 103 ASN B O 1
ATOM 2117 N N . LEU B 1 104 ? 12.914 22.969 10.07 1 96.88 104 LEU B N 1
ATOM 2118 C CA . LEU B 1 104 ? 12.922 23.188 8.633 1 96.88 104 LEU B CA 1
ATOM 2119 C C . LEU B 1 104 ? 12.797 24.688 8.312 1 96.88 104 LEU B C 1
ATOM 2121 O O . LEU B 1 104 ? 13.07 25.109 7.188 1 96.88 104 LEU B O 1
ATOM 2125 N N . ARG B 1 105 ? 12.344 25.484 9.195 1 95.88 105 ARG B N 1
ATOM 2126 C CA . ARG B 1 105 ? 12.312 26.938 9.133 1 95.88 105 ARG B CA 1
ATOM 2127 C C . ARG B 1 105 ? 11.32 27.422 8.07 1 95.88 105 ARG B C 1
ATOM 2129 O O . ARG B 1 105 ? 11.641 28.297 7.27 1 95.88 105 ARG B O 1
ATOM 2136 N N . TYR B 1 106 ? 10.156 26.75 8.008 1 96.25 106 TYR B N 1
ATOM 2137 C CA . TYR B 1 106 ? 9.008 27.234 7.254 1 96.25 106 TYR B CA 1
ATOM 2138 C C . TYR B 1 106 ? 7.945 27.812 8.188 1 96.25 106 TYR B C 1
ATOM 2140 O O . TYR B 1 106 ? 7.707 27.266 9.273 1 96.25 106 TYR B O 1
ATOM 2148 N N . ASN B 1 107 ? 7.273 28.812 7.727 1 96 107 ASN B N 1
ATOM 2149 C CA . ASN B 1 107 ? 6.336 29.5 8.617 1 96 107 ASN B CA 1
ATOM 2150 C C . ASN B 1 107 ? 4.895 29.328 8.156 1 96 107 ASN B C 1
ATOM 2152 O O . ASN B 1 107 ? 3.963 29.734 8.844 1 96 107 ASN B O 1
ATOM 2156 N N . ILE B 1 108 ? 4.766 28.797 6.965 1 97.31 108 ILE B N 1
ATOM 2157 C CA . ILE B 1 108 ? 3.434 28.547 6.426 1 97.31 108 ILE B CA 1
ATOM 2158 C C . ILE B 1 108 ? 3.277 27.078 6.09 1 97.31 108 ILE B C 1
ATOM 2160 O O . ILE B 1 108 ? 4.082 26.516 5.344 1 97.31 108 ILE B O 1
ATOM 2164 N N . ILE B 1 109 ? 2.355 26.469 6.684 1 98.19 109 ILE B N 1
ATOM 2165 C CA . ILE B 1 109 ? 2.062 25.047 6.477 1 98.19 109 ILE B CA 1
ATOM 2166 C C . ILE B 1 109 ? 0.67 24.891 5.867 1 98.19 109 ILE B C 1
ATOM 2168 O O . ILE B 1 109 ? -0.295 25.5 6.352 1 98.19 109 ILE B O 1
ATOM 2172 N N . ARG B 1 110 ? 0.548 24.109 4.848 1 97.81 110 ARG B N 1
ATOM 2173 C CA . ARG B 1 110 ? -0.744 23.875 4.211 1 97.81 110 ARG B CA 1
ATOM 2174 C C . ARG B 1 110 ? -1.206 22.438 4.414 1 97.81 110 ARG B C 1
ATOM 2176 O O . ARG B 1 110 ? -0.384 21.531 4.516 1 97.81 110 ARG B O 1
ATOM 2183 N N . ILE B 1 111 ? -2.494 22.234 4.449 1 97.44 111 ILE B N 1
ATOM 2184 C CA . ILE B 1 111 ? -3.096 20.906 4.496 1 97.44 111 ILE B CA 1
ATOM 2185 C C . ILE B 1 111 ? -4.367 20.891 3.652 1 97.44 111 ILE B C 1
ATOM 2187 O O . ILE B 1 111 ? -4.969 21.938 3.4 1 97.44 111 ILE B O 1
ATOM 2191 N N . SER B 1 112 ? -4.688 19.734 3.137 1 96.06 112 SER B N 1
ATOM 2192 C CA . SER B 1 112 ? -6.008 19.438 2.588 1 96.06 112 SER B CA 1
ATOM 2193 C C . SER B 1 112 ? -6.828 18.578 3.551 1 96.06 112 SER B C 1
ATOM 2195 O O . SER B 1 112 ? -6.645 17.359 3.619 1 96.06 112 SER B O 1
ATOM 2197 N N . ALA B 1 113 ? -7.699 19.234 4.25 1 94.69 113 ALA B N 1
ATOM 2198 C CA . ALA B 1 113 ? -8.438 18.578 5.328 1 94.69 113 ALA B CA 1
ATOM 2199 C C . ALA B 1 113 ? -9.82 18.141 4.852 1 94.69 113 ALA B C 1
ATOM 2201 O O . ALA B 1 113 ? -10.492 18.859 4.109 1 94.69 113 ALA B O 1
ATOM 2202 N N . GLN B 1 114 ? -10.148 16.922 5.297 1 90.62 114 GLN B N 1
ATOM 2203 C CA . GLN B 1 114 ? -11.547 16.547 5.098 1 90.62 114 GLN B CA 1
ATOM 2204 C C . GLN B 1 114 ? -12.484 17.5 5.828 1 90.62 114 GLN B C 1
ATOM 2206 O O . GLN B 1 114 ? -12.188 17.922 6.945 1 90.62 114 GLN B O 1
ATOM 2211 N N . GLU B 1 115 ? -13.594 17.719 5.281 1 91.25 115 GLU B N 1
ATOM 2212 C CA . GLU B 1 115 ? -14.516 18.75 5.762 1 91.25 115 GLU B CA 1
ATOM 2213 C C . GLU B 1 115 ? -14.922 18.5 7.211 1 91.25 115 GLU B C 1
ATOM 2215 O O . GLU B 1 115 ? -15.023 19.438 8.008 1 91.25 115 GLU B O 1
ATOM 2220 N N . TYR B 1 116 ? -15.125 17.266 7.562 1 90 116 TYR B N 1
ATOM 2221 C CA . TYR B 1 116 ? -15.617 16.969 8.906 1 90 116 TYR B CA 1
ATOM 2222 C C . TYR B 1 116 ? -14.5 17.125 9.938 1 90 116 TYR B C 1
ATOM 2224 O O . TYR B 1 116 ? -14.766 17.188 11.141 1 90 116 TYR B O 1
ATOM 2232 N N . LEU B 1 117 ? -13.281 17.344 9.508 1 92.06 117 LEU B N 1
ATOM 2233 C CA . LEU B 1 117 ? -12.141 17.453 10.422 1 92.06 117 LEU B CA 1
ATOM 2234 C C . LEU B 1 117 ? -11.711 18.922 10.562 1 92.06 117 LEU B C 1
ATOM 2236 O O . LEU B 1 117 ? -10.68 19.203 11.18 1 92.06 117 LEU B O 1
ATOM 2240 N N . ILE B 1 118 ? -12.414 19.828 10.039 1 93.69 118 ILE B N 1
ATOM 2241 C CA . ILE B 1 118 ? -12.078 21.25 10.055 1 93.69 118 ILE B CA 1
ATOM 2242 C C . ILE B 1 118 ? -11.867 21.719 11.5 1 93.69 118 ILE B C 1
ATOM 2244 O O . ILE B 1 118 ? -10.883 22.391 11.797 1 93.69 118 ILE B O 1
ATOM 2248 N N . GLY B 1 119 ? -12.82 21.344 12.375 1 94.88 119 GLY B N 1
ATOM 2249 C CA . GLY B 1 119 ? -12.711 21.734 13.773 1 94.88 119 GLY B CA 1
ATOM 2250 C C . GLY B 1 119 ? -11.43 21.25 14.422 1 94.88 119 GLY B C 1
ATOM 2251 O O . GLY B 1 119 ? -10.797 21.984 15.188 1 94.88 119 GLY B O 1
ATOM 2252 N N . PHE B 1 120 ? -11.008 20.094 14.133 1 95.38 120 PHE B N 1
ATOM 2253 C CA . PHE B 1 120 ? -9.781 19.5 14.656 1 95.38 120 PHE B CA 1
ATOM 2254 C C . PHE B 1 120 ? -8.57 20.359 14.281 1 95.38 120 PHE B C 1
ATOM 2256 O O . PHE B 1 120 ? -7.766 20.719 15.148 1 95.38 120 PHE B O 1
ATOM 2263 N N . TYR B 1 121 ? -8.477 20.734 13.078 1 97.38 121 TYR B N 1
ATOM 2264 C CA . TYR B 1 121 ? -7.312 21.469 12.594 1 97.38 121 TYR B CA 1
ATOM 2265 C C . TYR B 1 121 ? -7.371 22.938 13.016 1 97.38 121 TYR B C 1
ATOM 2267 O O . TYR B 1 121 ? -6.336 23.562 13.242 1 97.38 121 TYR B O 1
ATOM 2275 N N . GLU B 1 122 ? -8.609 23.469 13.117 1 97.12 122 GLU B N 1
ATOM 2276 C CA . GLU B 1 122 ? -8.758 24.828 13.648 1 97.12 122 GLU B CA 1
ATOM 2277 C C . GLU B 1 122 ? -8.211 24.922 15.07 1 97.12 122 GLU B C 1
ATOM 2279 O O . GLU B 1 122 ? -7.574 25.906 15.43 1 97.12 122 GLU B O 1
ATOM 2284 N N . ASN B 1 123 ? -8.422 23.922 15.805 1 96.25 123 ASN B N 1
ATOM 2285 C CA . ASN B 1 123 ? -7.938 23.875 17.188 1 96.25 123 ASN B CA 1
ATOM 2286 C C . ASN B 1 123 ? -6.414 23.812 17.234 1 96.25 123 ASN B C 1
ATOM 2288 O O . ASN B 1 123 ? -5.812 24.141 18.266 1 96.25 123 ASN B O 1
ATOM 2292 N N . LEU B 1 124 ? -5.812 23.484 16.203 1 96.69 124 LEU B N 1
ATOM 2293 C CA . LEU B 1 124 ? -4.355 23.406 16.125 1 96.69 124 LEU B CA 1
ATOM 2294 C C . LEU B 1 124 ? -3.771 24.688 15.555 1 96.69 124 LEU B C 1
ATOM 2296 O O . LEU B 1 124 ? -2.551 24.812 15.438 1 96.69 124 LEU B O 1
ATOM 2300 N N . GLY B 1 125 ? -4.613 25.578 15.109 1 96.94 125 GLY B N 1
ATOM 2301 C CA . GLY B 1 125 ? -4.148 26.875 14.633 1 96.94 125 GLY B CA 1
ATOM 2302 C C . GLY B 1 125 ? -4.254 27.031 13.125 1 96.94 125 GLY B C 1
ATOM 2303 O O . GLY B 1 125 ? -3.816 28.031 12.562 1 96.94 125 GLY B O 1
ATOM 2304 N N . PHE B 1 126 ? -4.898 26.031 12.484 1 98 126 PHE B N 1
ATOM 2305 C CA . PHE B 1 126 ? -5.113 26.141 11.039 1 98 126 PHE B CA 1
ATOM 2306 C C . PHE B 1 126 ? -6.371 26.953 10.742 1 98 126 PHE B C 1
ATOM 2308 O O . PHE B 1 126 ? -7.316 26.953 11.539 1 98 126 PHE B O 1
ATOM 2315 N N . GLU B 1 127 ? -6.355 27.594 9.555 1 97.31 127 GLU B N 1
ATOM 2316 C CA . GLU B 1 127 ? -7.508 28.359 9.094 1 97.31 127 GLU B CA 1
ATOM 2317 C C . GLU B 1 127 ? -7.934 27.922 7.695 1 97.31 127 GLU B C 1
ATOM 2319 O O . GLU B 1 127 ? -7.09 27.672 6.836 1 97.31 127 GLU B O 1
ATOM 2324 N N . LYS B 1 128 ? -9.188 27.891 7.516 1 96.81 128 LYS B N 1
ATOM 2325 C CA . LYS B 1 128 ? -9.734 27.547 6.207 1 96.81 128 LYS B CA 1
ATOM 2326 C C . LYS B 1 128 ? -9.445 28.641 5.188 1 96.81 128 LYS B C 1
ATOM 2328 O O . LYS B 1 128 ? -9.641 29.828 5.469 1 96.81 128 LYS B O 1
ATOM 2333 N N . VAL B 1 129 ? -8.992 28.219 3.961 1 96.06 129 VAL B N 1
ATOM 2334 C CA . VAL B 1 129 ? -8.625 29.25 2.994 1 96.06 129 VAL B CA 1
ATOM 2335 C C . VAL B 1 129 ? -9.227 28.922 1.631 1 96.06 129 VAL B C 1
ATOM 2337 O O . VAL B 1 129 ? -8.891 29.562 0.628 1 96.06 129 VAL B O 1
ATOM 2340 N N . SER B 1 130 ? -9.961 27.953 1.534 1 94.25 130 SER B N 1
ATOM 2341 C CA . SER B 1 130 ? -10.578 27.594 0.261 1 94.25 130 SER B CA 1
ATOM 2342 C C . SER B 1 130 ? -12.039 27.219 0.44 1 94.25 130 SER B C 1
ATOM 2344 O O . SER B 1 130 ? -12.5 27.016 1.564 1 94.25 130 SER B O 1
ATOM 2346 N N . ASN B 1 131 ? -12.789 27.203 -0.69 1 94.25 131 ASN B N 1
ATOM 2347 C CA . ASN B 1 131 ? -14.094 26.547 -0.705 1 94.25 131 ASN B CA 1
ATOM 2348 C C . ASN B 1 131 ? -13.953 25.031 -0.651 1 94.25 131 ASN B C 1
ATOM 2350 O O . ASN B 1 131 ? -12.844 24.5 -0.748 1 94.25 131 ASN B O 1
ATOM 2354 N N . VAL B 1 132 ? -15.125 24.438 -0.456 1 94.31 132 VAL B N 1
ATOM 2355 C CA . VAL B 1 132 ? -15.148 22.984 -0.433 1 94.31 132 VAL B CA 1
ATOM 2356 C C . VAL B 1 132 ? -14.93 22.438 -1.843 1 94.31 132 VAL B C 1
ATOM 2358 O O . VAL B 1 132 ? -15.484 22.953 -2.811 1 94.31 132 VAL B O 1
ATOM 2361 N N . TYR B 1 133 ? -14.023 21.516 -1.968 1 94.69 133 TYR B N 1
ATOM 2362 C CA . TYR B 1 133 ? -13.781 20.812 -3.223 1 94.69 133 TYR B CA 1
ATOM 2363 C C . TYR B 1 133 ? -13.719 19.312 -3.002 1 94.69 133 TYR B C 1
ATOM 2365 O O . TYR B 1 133 ? -13.578 18.844 -1.869 1 94.69 133 TYR B O 1
ATOM 2373 N N . LEU B 1 134 ? -13.812 18.5 -4.125 1 90.19 134 LEU B N 1
ATOM 2374 C CA . LEU B 1 134 ? -13.805 17.047 -4.016 1 90.19 134 LEU B CA 1
ATOM 2375 C C . LEU B 1 134 ? -12.406 16.5 -4.266 1 90.19 134 LEU B C 1
ATOM 2377 O O . LEU B 1 134 ? -11.734 16.906 -5.223 1 90.19 134 LEU B O 1
ATOM 2381 N N . GLU B 1 135 ? -11.938 15.734 -3.33 1 86.81 135 GLU B N 1
ATOM 2382 C CA . GLU B 1 135 ? -10.75 14.891 -3.479 1 86.81 135 GLU B CA 1
ATOM 2383 C C . GLU B 1 135 ? -11.094 13.414 -3.332 1 86.81 135 GLU B C 1
ATOM 2385 O O . GLU B 1 135 ? -11.477 12.969 -2.25 1 86.81 135 GLU B O 1
ATOM 2390 N N . ASP B 1 136 ? -10.891 12.57 -4.371 1 85.12 136 ASP B N 1
ATOM 2391 C CA . ASP B 1 136 ? -11.305 11.172 -4.375 1 85.12 136 ASP B CA 1
ATOM 2392 C C . ASP B 1 136 ? -12.766 11.031 -3.949 1 85.12 136 ASP B C 1
ATOM 2394 O O . ASP B 1 136 ? -13.102 10.18 -3.123 1 85.12 136 ASP B O 1
ATOM 2398 N N . ASP B 1 137 ? -13.633 11.945 -4.324 1 86.12 137 ASP B N 1
ATOM 2399 C CA . ASP B 1 137 ? -15.086 11.961 -4.16 1 86.12 137 ASP B CA 1
ATOM 2400 C C . ASP B 1 137 ? -15.469 12.25 -2.713 1 86.12 137 ASP B C 1
ATOM 2402 O O . ASP B 1 137 ? -16.562 11.883 -2.268 1 86.12 137 ASP B O 1
ATOM 2406 N N . ILE B 1 138 ? -14.539 12.797 -2.037 1 88 138 ILE B N 1
ATOM 2407 C CA . ILE B 1 138 ? -14.773 13.203 -0.654 1 88 138 ILE B CA 1
ATOM 2408 C C . ILE B 1 138 ? -14.562 14.711 -0.512 1 88 138 ILE B C 1
ATOM 2410 O O . ILE B 1 138 ? -13.609 15.266 -1.064 1 88 138 ILE B O 1
ATOM 2414 N N . PRO B 1 139 ? -15.406 15.383 0.179 1 93 139 PRO B N 1
ATOM 2415 C CA . PRO B 1 139 ? -15.25 16.828 0.357 1 93 139 PRO B CA 1
ATOM 2416 C C . PRO B 1 139 ? -14.016 17.188 1.182 1 93 139 PRO B C 1
ATOM 2418 O O . PRO B 1 139 ? -13.781 16.594 2.236 1 93 139 PRO B O 1
ATOM 2421 N N . HIS B 1 140 ? -13.211 18.141 0.649 1 95.62 140 HIS B N 1
ATOM 2422 C CA . HIS B 1 140 ? -12.023 18.656 1.325 1 95.62 140 HIS B CA 1
ATOM 2423 C C . HIS B 1 140 ? -11.992 20.172 1.312 1 95.62 140 HIS B C 1
ATOM 2425 O O . HIS B 1 140 ? -12.758 20.812 0.581 1 95.62 140 HIS B O 1
ATOM 2431 N N . VAL B 1 141 ? -11.242 20.766 2.188 1 96.31 141 VAL B N 1
ATOM 2432 C CA . VAL B 1 141 ? -10.938 22.188 2.217 1 96.31 141 VAL B CA 1
ATOM 2433 C C . VAL B 1 141 ? -9.438 22.391 2.424 1 96.31 141 VAL B C 1
ATOM 2435 O O . VAL B 1 141 ? -8.789 21.625 3.127 1 96.31 141 VAL B O 1
ATOM 2438 N N . GLU B 1 142 ? -8.938 23.328 1.8 1 96.94 142 GLU B N 1
ATOM 2439 C CA . GLU B 1 142 ? -7.562 23.719 2.07 1 96.94 142 GLU B CA 1
ATOM 2440 C C . GLU B 1 142 ? -7.469 24.562 3.338 1 96.94 142 GLU B C 1
ATOM 2442 O O . GLU B 1 142 ? -8.305 25.453 3.566 1 96.94 142 GLU B O 1
ATOM 2447 N N . MET B 1 143 ? -6.508 24.297 4.18 1 97.75 143 MET B N 1
ATOM 2448 C CA . MET B 1 143 ? -6.266 25.078 5.395 1 97.75 143 MET B CA 1
ATOM 2449 C C . MET B 1 143 ? -4.793 25.453 5.516 1 97.75 143 MET B C 1
ATOM 2451 O O . MET B 1 143 ? -3.928 24.766 4.961 1 97.75 143 MET B O 1
ATOM 2455 N N . VAL B 1 144 ? -4.605 26.531 6.242 1 97.81 144 VAL B N 1
ATOM 2456 C CA . VAL B 1 144 ? -3.248 27.047 6.348 1 97.81 144 VAL B CA 1
ATOM 2457 C C . VAL B 1 144 ? -2.928 27.375 7.805 1 97.81 144 VAL B C 1
ATOM 2459 O O . VAL B 1 144 ? -3.771 27.922 8.523 1 97.81 144 VAL B O 1
ATOM 2462 N N . TYR B 1 145 ? -1.828 26.938 8.266 1 97.69 145 TYR B N 1
ATOM 2463 C CA . TYR B 1 145 ? -1.216 27.359 9.523 1 97.69 145 TYR B CA 1
ATOM 2464 C C . TYR B 1 145 ? -0.12 28.391 9.273 1 97.69 145 TYR B C 1
ATOM 2466 O O . TYR B 1 145 ? 0.779 28.172 8.461 1 97.69 145 TYR B O 1
ATOM 2474 N N . GLN B 1 146 ? -0.231 29.484 9.852 1 94.88 146 GLN B N 1
ATOM 2475 C CA . GLN B 1 146 ? 0.767 30.547 9.727 1 94.88 146 GLN B CA 1
ATOM 2476 C C . GLN B 1 146 ? 1.387 30.875 11.078 1 94.88 146 GLN B C 1
ATOM 2478 O O . GLN B 1 146 ? 0.675 31.219 12.023 1 94.88 146 GLN B O 1
ATOM 2483 N N .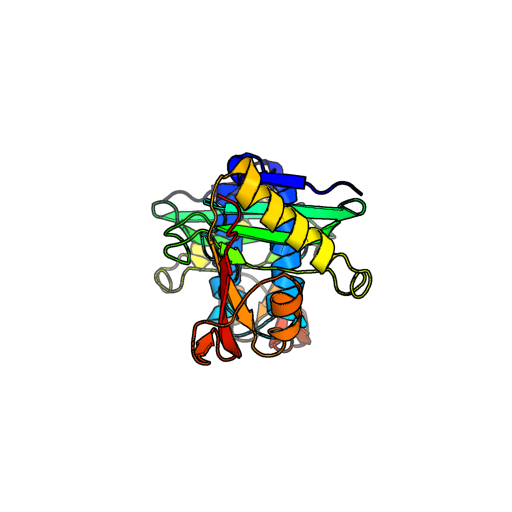 ASN B 1 147 ? 2.629 30.641 11.141 1 88.06 147 ASN B N 1
ATOM 2484 C CA . ASN B 1 147 ? 3.365 31.062 12.328 1 88.06 147 ASN B CA 1
ATOM 2485 C C . ASN B 1 147 ? 3.777 32.531 12.242 1 88.06 147 ASN B C 1
ATOM 2487 O O . ASN B 1 147 ? 4.559 32.906 11.367 1 88.06 147 ASN B O 1
ATOM 2491 N N . TYR B 1 148 ? 3.166 33.5 12.945 1 77.56 148 TYR B N 1
ATOM 2492 C CA . TYR B 1 148 ? 3.43 34.938 12.938 1 77.56 148 TYR B CA 1
ATOM 2493 C C . TYR B 1 148 ? 4.668 35.25 13.766 1 77.56 148 TYR B C 1
ATOM 2495 O O . TYR B 1 148 ? 5.199 36.375 13.688 1 77.56 148 TYR B O 1
ATOM 2503 N N . LYS B 1 149 ? 5.27 34.5 14.586 1 65.06 149 LYS B N 1
ATOM 2504 C CA . LYS B 1 149 ? 6.395 34.875 15.43 1 65.06 149 LYS B CA 1
ATOM 2505 C C . LYS B 1 149 ? 7.68 35 14.617 1 65.06 149 LYS B C 1
ATOM 2507 O O . LYS B 1 149 ? 8.148 34.031 14.031 1 65.06 149 LYS B O 1
ATOM 2512 N N . LYS B 1 150 ? 7.863 36.219 13.766 1 46.25 150 LYS B N 1
ATOM 2513 C CA . LYS B 1 150 ? 9.172 36.625 13.266 1 46.25 150 LYS B CA 1
ATOM 2514 C C . LYS B 1 150 ? 10.047 37.156 14.398 1 46.25 150 LYS B C 1
ATOM 2516 O O . LYS B 1 150 ? 9.547 37.844 15.305 1 46.25 150 LYS B O 1
#

pLDDT: mean 94.95, std 6.23, range [46.25, 98.81]

Solvent-accessible surface area (backbone atoms only — not comparable to full-atom values): 16637 Å² total; per-residue (Å²): 132,69,78,42,75,34,43,43,88,70,45,48,56,67,55,48,51,38,51,52,31,48,48,39,43,48,60,20,36,70,60,65,38,52,53,64,80,67,69,82,52,61,74,59,19,38,39,38,37,32,63,59,103,81,39,60,41,32,36,32,34,38,33,43,56,67,72,87,37,79,42,32,26,52,44,75,73,48,57,34,82,91,57,56,92,70,56,55,65,61,54,51,49,49,50,51,51,48,42,39,42,71,72,68,64,45,49,50,38,34,36,76,39,48,58,91,47,46,67,64,44,41,75,73,57,31,40,81,74,51,70,81,43,73,56,97,86,34,58,23,28,39,31,39,31,68,62,76,87,122,131,68,79,42,78,36,43,44,86,70,46,49,57,68,56,47,51,38,50,53,31,46,47,39,44,49,59,19,35,72,60,64,39,50,54,65,80,67,68,82,53,60,74,58,18,38,39,38,37,33,61,59,94,87,38,59,39,31,36,31,35,38,32,44,56,65,71,86,36,80,43,32,27,51,43,75,73,47,58,34,83,91,57,58,93,70,57,53,66,59,54,49,50,49,50,49,53,49,43,39,43,70,72,69,65,45,50,52,38,34,36,76,39,47,57,91,47,47,66,62,42,42,76,73,57,32,39,80,75,52,68,81,43,74,55,97,86,35,58,23,28,38,29,38,31,68,61,79,87,124

Organism: NCBI:txid1720316